Protein AF-A0A4Y2RNV2-F1 (afdb_monomer)

Solvent-accessible surface area (backbone atoms only — not comparable to full-atom values): 12155 Å² total; per-residue (Å²): 112,70,67,61,54,53,53,53,47,49,54,54,49,58,69,51,42,58,61,53,52,52,34,35,73,77,37,49,73,60,26,53,51,54,49,50,52,50,33,53,50,19,52,50,51,49,51,50,50,39,65,75,65,70,41,82,89,62,64,83,83,54,51,79,82,46,73,90,45,61,66,67,48,50,54,46,48,51,52,39,39,63,73,48,65,71,38,60,66,58,49,47,37,64,55,46,51,51,52,54,50,53,54,72,48,60,93,56,58,68,69,59,55,50,52,52,55,54,45,54,69,67,66,60,74,80,88,69,88,70,88,71,55,75,71,64,71,52,71,84,70,72,82,75,85,66,61,62,56,55,50,50,50,54,54,50,48,53,55,49,50,55,51,50,54,52,51,50,52,53,50,56,51,53,52,50,52,51,51,53,52,52,55,49,52,55,48,53,51,52,53,50,54,50,52,49,55,50,49,52,52,54,51,58,50,50,62,61,72,78,106

Foldseek 3Di:
DVVVLVVVLVVVLVVCVVVLVVCCVVPVVRSVVVLVVLLVVLVVVLVVQCVVVVAPPDDPVCVVVVVVCVPVNVVSVVVCCVRAVSDSSNVVNVVSVVVVVVVVCVPDDPVVVVVVVVVVVVVPPPDDPPVPPPVNVCLVPDDDDDVVVVVCVVVVVVVVVVVVVVVVVVVVVVVVVVVVVVVVVVVVVVVVVVVVVVVVVVVVVVVVVVD

Structure (mmCIF, N/CA/C/O backbone):
data_AF-A0A4Y2RNV2-F1
#
_entry.id   AF-A0A4Y2RNV2-F1
#
loop_
_atom_site.group_PDB
_atom_site.id
_a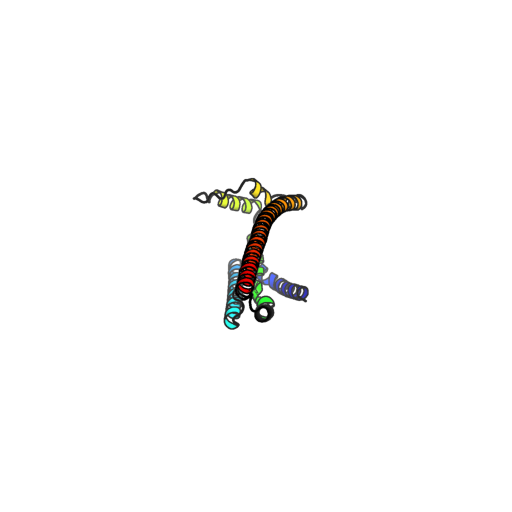tom_site.type_symbol
_atom_site.label_atom_id
_atom_site.label_alt_id
_atom_site.label_comp_id
_atom_site.label_asym_id
_atom_site.label_entity_id
_atom_site.label_seq_id
_atom_site.pdbx_PDB_ins_code
_atom_site.Cartn_x
_atom_site.Cartn_y
_atom_site.Cartn_z
_atom_site.occupancy
_atom_site.B_iso_or_equiv
_atom_site.auth_seq_id
_atom_site.auth_comp_id
_atom_site.auth_asym_id
_atom_site.auth_atom_id
_atom_site.pdbx_PDB_model_num
ATOM 1 N N . MET A 1 1 ? -15.403 -12.948 -6.607 1.00 61.94 1 MET A N 1
ATOM 2 C CA . MET A 1 1 ? -14.630 -13.458 -5.450 1.00 61.94 1 MET A CA 1
ATOM 3 C C . MET A 1 1 ? -14.108 -12.324 -4.560 1.00 61.94 1 MET A C 1
ATOM 5 O O . MET A 1 1 ? -14.526 -12.263 -3.413 1.00 61.94 1 MET A O 1
ATOM 9 N N . ALA A 1 2 ? -13.287 -11.386 -5.062 1.00 71.12 2 ALA A N 1
ATOM 10 C CA . ALA A 1 2 ? -12.694 -10.308 -4.245 1.00 71.12 2 ALA A CA 1
ATOM 11 C C . ALA A 1 2 ? -13.711 -9.392 -3.526 1.00 71.12 2 ALA A C 1
ATOM 13 O O . ALA A 1 2 ? -13.518 -9.064 -2.358 1.00 71.12 2 ALA A O 1
ATOM 14 N N . LEU A 1 3 ? -14.822 -9.035 -4.186 1.00 75.00 3 LEU A N 1
ATOM 15 C CA . LEU A 1 3 ? -15.882 -8.208 -3.591 1.00 75.00 3 LEU A CA 1
ATOM 16 C C . LEU A 1 3 ? -16.515 -8.872 -2.356 1.00 75.00 3 LEU A C 1
ATOM 18 O O . LEU A 1 3 ? -16.704 -8.226 -1.331 1.00 75.00 3 LEU A O 1
ATOM 22 N N . CYS A 1 4 ? -16.797 -10.176 -2.434 1.00 84.31 4 CYS A N 1
ATOM 23 C CA . CYS A 1 4 ? -17.396 -10.931 -1.332 1.00 84.31 4 CYS A CA 1
ATOM 24 C C . CYS A 1 4 ? -16.459 -11.011 -0.124 1.00 84.31 4 CYS A C 1
ATOM 26 O O . CYS A 1 4 ? -16.913 -10.916 1.012 1.00 84.31 4 CYS A O 1
ATOM 28 N N . TRP A 1 5 ? -15.155 -11.163 -0.365 1.00 81.31 5 TRP A N 1
ATOM 29 C CA . TRP A 1 5 ? -14.164 -11.185 0.706 1.00 81.31 5 TRP A CA 1
ATOM 30 C C . TRP A 1 5 ? -14.023 -9.817 1.392 1.00 81.31 5 TRP A C 1
ATOM 32 O O . TRP A 1 5 ? -13.999 -9.757 2.622 1.00 81.31 5 TRP A O 1
ATOM 42 N N . HIS A 1 6 ? -14.013 -8.723 0.623 1.00 80.94 6 HIS A N 1
ATOM 43 C CA . HIS A 1 6 ? -14.030 -7.370 1.185 1.00 80.94 6 HIS A CA 1
ATOM 44 C C . HIS A 1 6 ? -15.275 -7.130 2.043 1.00 80.94 6 HIS A C 1
ATOM 46 O O . HIS A 1 6 ? -15.154 -6.712 3.192 1.00 80.94 6 HIS A O 1
ATOM 52 N N . LEU A 1 7 ? -16.453 -7.481 1.521 1.00 86.81 7 LEU A N 1
ATOM 53 C CA . LEU A 1 7 ? -17.715 -7.338 2.241 1.00 86.81 7 LEU A CA 1
ATOM 54 C C . LEU A 1 7 ? -17.720 -8.154 3.544 1.00 86.81 7 LEU A C 1
ATOM 56 O O . LEU A 1 7 ? -18.135 -7.658 4.586 1.00 86.81 7 LEU A O 1
ATOM 60 N N . ALA A 1 8 ? -17.209 -9.388 3.517 1.00 86.81 8 ALA A N 1
ATOM 61 C CA . ALA A 1 8 ? -17.110 -10.22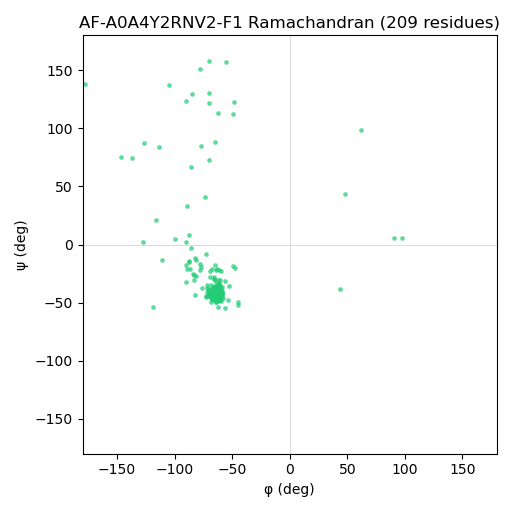8 4.709 1.00 86.81 8 ALA A CA 1
ATOM 62 C C . ALA A 1 8 ? -16.189 -9.622 5.784 1.00 86.81 8 ALA A C 1
ATOM 64 O O . ALA A 1 8 ? -16.527 -9.658 6.969 1.00 86.81 8 ALA A O 1
ATOM 65 N N . ALA A 1 9 ? -15.052 -9.041 5.389 1.00 84.44 9 ALA A N 1
ATOM 66 C CA . ALA A 1 9 ? -14.152 -8.358 6.317 1.00 84.44 9 ALA A CA 1
ATOM 67 C C . ALA A 1 9 ? -14.811 -7.115 6.945 1.00 84.44 9 ALA A C 1
ATOM 69 O O . ALA A 1 9 ? -14.692 -6.891 8.149 1.00 84.44 9 ALA A O 1
ATOM 70 N N . GLU A 1 10 ? -15.559 -6.338 6.161 1.00 85.12 10 GLU A N 1
ATOM 71 C CA . GLU A 1 10 ? -16.271 -5.154 6.655 1.00 85.12 10 GLU A CA 1
ATOM 72 C C . GLU A 1 10 ? -17.368 -5.500 7.665 1.00 85.12 10 GLU A C 1
ATOM 74 O O . GLU A 1 10 ? -17.486 -4.820 8.685 1.00 85.12 10 GLU A O 1
ATOM 79 N N . MET A 1 11 ? -18.113 -6.591 7.456 1.00 90.88 11 MET A N 1
ATOM 80 C CA . MET A 1 11 ? -19.123 -7.048 8.421 1.00 90.88 11 MET A CA 1
ATOM 81 C C . MET A 1 11 ? -18.498 -7.399 9.775 1.00 90.88 11 MET A C 1
ATOM 83 O O . MET A 1 11 ? -19.054 -7.067 10.821 1.00 90.88 11 MET A O 1
ATOM 87 N N . GLN A 1 12 ? -17.309 -8.012 9.775 1.00 88.94 12 GLN A N 1
ATOM 88 C CA . GLN A 1 12 ? -16.573 -8.292 11.010 1.00 88.94 12 GLN A CA 1
ATOM 89 C C . GLN A 1 12 ? -16.167 -6.997 11.722 1.00 88.94 12 GLN A C 1
ATOM 91 O O . GLN A 1 12 ? -16.354 -6.875 12.932 1.00 88.94 12 GLN A O 1
ATOM 96 N N . PHE A 1 13 ? -15.659 -6.004 10.987 1.00 88.38 13 PHE A N 1
ATOM 97 C CA . PHE A 1 13 ? -15.297 -4.712 11.575 1.00 88.38 13 PHE A CA 1
ATOM 98 C C . PHE A 1 13 ? -16.510 -3.945 12.095 1.00 88.38 13 PHE A C 1
ATOM 100 O O . PHE A 1 13 ? -16.418 -3.332 13.156 1.00 88.38 13 PHE A O 1
ATOM 107 N N . TYR A 1 14 ? -17.651 -4.028 11.412 1.00 88.00 14 TYR A N 1
ATOM 108 C CA . TYR A 1 14 ? -18.901 -3.426 11.868 1.00 88.00 14 TYR A CA 1
ATOM 109 C C . TYR A 1 14 ? -19.357 -4.004 13.213 1.00 88.00 14 TYR A C 1
ATOM 111 O O . TYR A 1 14 ? -19.695 -3.249 14.121 1.00 88.00 14 TYR A O 1
ATOM 119 N N . VAL A 1 15 ? -19.281 -5.328 13.382 1.00 90.06 15 VAL A N 1
ATOM 120 C CA . VAL A 1 15 ? -19.624 -6.006 14.646 1.00 90.06 15 VAL A CA 1
ATOM 121 C C . VAL A 1 15 ? -18.674 -5.618 15.783 1.00 90.06 15 VAL A C 1
ATOM 123 O O . VAL A 1 15 ? -19.101 -5.474 16.927 1.00 90.06 15 VAL A O 1
ATOM 126 N N . VAL A 1 16 ? -17.388 -5.418 15.486 1.00 88.00 16 VAL A N 1
ATOM 127 C CA . VAL A 1 16 ? -16.379 -5.051 16.493 1.00 88.00 16 VAL A CA 1
ATOM 128 C C . VAL A 1 16 ? -16.401 -3.543 16.814 1.00 88.00 16 VAL A C 1
ATOM 130 O O . VAL A 1 16 ? -16.076 -3.134 17.930 1.00 88.00 16 VAL A O 1
ATOM 133 N N . SER A 1 17 ? -16.840 -2.707 15.873 1.00 88.44 17 SER A N 1
ATOM 134 C CA . SER A 1 17 ? -16.953 -1.248 15.996 1.00 88.44 17 SER A CA 1
ATOM 135 C C . SER A 1 17 ? -17.581 -0.734 17.300 1.00 88.44 17 SER A C 1
ATOM 137 O O . SER A 1 17 ? -16.946 0.094 17.966 1.00 88.44 17 SER A O 1
ATOM 139 N N . PRO A 1 18 ? -18.775 -1.202 17.731 1.00 86.94 18 PRO A N 1
ATOM 140 C CA . PRO A 1 18 ? -19.422 -0.691 18.936 1.00 86.94 18 PRO A CA 1
ATOM 141 C C . PRO A 1 18 ? -18.575 -0.896 20.190 1.00 86.94 18 PRO A C 1
ATOM 143 O O . PRO A 1 18 ? -18.608 -0.052 21.078 1.00 86.94 18 PRO A O 1
ATOM 146 N N . ILE A 1 19 ? -17.761 -1.954 20.257 1.00 87.50 19 ILE A N 1
ATOM 147 C CA . ILE A 1 19 ? -16.869 -2.197 21.398 1.00 87.50 19 ILE A CA 1
ATOM 148 C C . ILE A 1 19 ? -15.827 -1.079 21.488 1.00 87.50 19 ILE A C 1
ATOM 150 O O . ILE A 1 19 ? -15.598 -0.531 22.569 1.00 87.50 19 ILE A O 1
ATOM 154 N N . PHE A 1 20 ? -15.235 -0.685 20.358 1.00 85.25 20 PHE A N 1
ATOM 155 C CA . PHE A 1 20 ? -14.251 0.396 20.323 1.00 85.25 20 PHE A CA 1
ATOM 156 C C . PHE A 1 20 ? -14.883 1.762 20.570 1.00 85.25 20 PHE A C 1
ATOM 158 O O . PHE A 1 20 ? -14.362 2.533 21.374 1.00 85.25 20 PHE A O 1
ATOM 165 N N . LEU A 1 21 ? -16.026 2.042 19.943 1.00 85.94 21 LEU A N 1
ATOM 166 C CA . LEU A 1 21 ? -16.755 3.299 20.118 1.00 85.94 21 LEU A CA 1
ATOM 167 C C . LEU A 1 21 ? -17.215 3.494 21.565 1.00 85.94 21 LEU A C 1
ATOM 169 O O . LEU A 1 21 ? -16.958 4.544 22.148 1.00 85.94 21 LEU A O 1
ATOM 173 N N . LEU A 1 22 ? -17.828 2.477 22.178 1.00 87.12 22 LEU A N 1
ATOM 174 C CA . LEU A 1 22 ? -18.250 2.531 23.581 1.00 87.12 22 LEU A CA 1
ATOM 175 C C . LEU A 1 22 ? -17.053 2.667 24.528 1.00 87.12 22 LEU A C 1
ATOM 177 O O . LEU A 1 22 ? -17.123 3.438 25.487 1.00 87.12 22 LEU A O 1
ATOM 181 N N . SER A 1 23 ? -15.945 1.971 24.246 1.00 86.81 23 SER A N 1
ATOM 182 C CA . SER A 1 23 ? -14.716 2.104 25.040 1.00 86.81 23 SER A CA 1
ATOM 183 C C . SER A 1 23 ? -14.146 3.520 24.964 1.00 86.81 23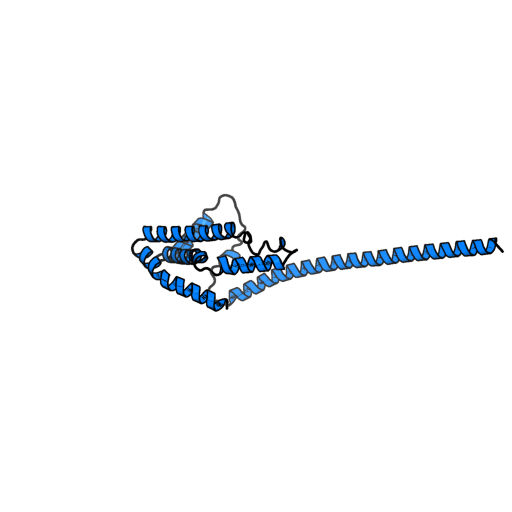 SER A C 1
ATOM 185 O O . SER A 1 23 ? -13.757 4.070 25.993 1.00 86.81 23 SER A O 1
ATOM 187 N N . LEU A 1 24 ? -14.141 4.139 23.778 1.00 86.06 24 LEU A N 1
ATOM 188 C CA . LEU A 1 24 ? -13.694 5.522 23.607 1.00 86.06 24 LEU A CA 1
ATOM 189 C C . LEU A 1 24 ? -14.632 6.525 24.290 1.00 86.06 24 LEU A C 1
ATOM 191 O O . LEU A 1 24 ? -14.151 7.475 24.904 1.00 86.06 24 LEU A O 1
ATOM 195 N N . LEU A 1 25 ? -15.947 6.307 24.213 1.00 83.62 25 LEU A N 1
ATOM 196 C CA . LEU A 1 25 ? -16.942 7.235 24.749 1.00 83.62 25 LEU A CA 1
ATOM 197 C C . LEU A 1 25 ? -16.975 7.222 26.285 1.00 83.62 25 LEU A C 1
ATOM 199 O O . LEU A 1 25 ? -17.075 8.276 26.910 1.00 83.62 25 LEU A O 1
ATOM 203 N N . ARG A 1 26 ? -16.870 6.036 26.903 1.00 86.69 26 ARG A N 1
ATOM 204 C CA . ARG A 1 26 ? -16.895 5.873 28.368 1.00 86.69 26 ARG A CA 1
ATOM 205 C C . ARG A 1 26 ? -15.531 6.147 29.007 1.00 86.69 26 ARG A C 1
ATOM 207 O O . ARG A 1 26 ? -15.464 6.799 30.045 1.00 86.69 26 ARG A O 1
ATOM 214 N N . TRP A 1 27 ? -14.451 5.644 28.406 1.00 85.69 27 TRP A N 1
ATOM 215 C CA . TRP A 1 27 ? -13.101 5.683 28.973 1.00 85.69 27 TRP A CA 1
ATOM 216 C C . TRP A 1 27 ? -12.067 6.062 27.913 1.00 85.69 27 TRP A C 1
ATOM 218 O O . TRP A 1 27 ? -11.266 5.238 27.477 1.00 85.69 27 TRP A O 1
ATOM 228 N N . GLN A 1 28 ? -12.035 7.343 27.546 1.00 82.12 28 GLN A N 1
ATOM 229 C CA . GLN A 1 28 ? -11.178 7.887 26.483 1.00 82.12 28 GLN A CA 1
ATOM 230 C C . GLN A 1 28 ? -9.726 7.383 26.535 1.00 82.12 28 GLN A C 1
ATOM 232 O O . GLN A 1 28 ? -9.205 6.885 25.541 1.00 82.12 28 GLN A O 1
ATOM 237 N N . ARG A 1 29 ? -9.073 7.448 27.706 1.00 83.75 29 ARG A N 1
ATOM 238 C CA . ARG A 1 29 ? -7.674 7.005 27.879 1.00 83.75 29 ARG A CA 1
ATOM 239 C C . ARG A 1 29 ? -7.492 5.511 27.604 1.00 83.75 29 ARG A C 1
ATOM 241 O O . ARG A 1 29 ? -6.518 5.118 26.967 1.00 83.75 29 ARG A O 1
ATOM 248 N N . PHE A 1 30 ? -8.440 4.695 28.057 1.00 87.75 30 PHE A N 1
ATOM 249 C CA . PHE A 1 30 ? -8.425 3.255 27.829 1.00 87.75 30 PHE A CA 1
ATOM 250 C C . PHE A 1 30 ? -8.697 2.927 26.357 1.00 87.75 30 PHE A C 1
ATOM 252 O O . PHE A 1 30 ? -7.978 2.121 25.773 1.00 87.75 30 PHE A O 1
ATOM 259 N N . GLY A 1 31 ? -9.658 3.612 25.730 1.00 86.00 31 GLY A N 1
ATOM 260 C CA . GLY A 1 31 ? -9.970 3.463 24.308 1.00 86.00 31 GLY A CA 1
ATOM 261 C C . GLY A 1 31 ? -8.773 3.757 23.399 1.00 86.00 31 GLY A C 1
ATOM 262 O O . GLY A 1 31 ? -8.462 2.952 22.522 1.00 86.00 31 GLY A O 1
ATOM 263 N N . TYR A 1 32 ? -8.049 4.855 23.646 1.00 87.19 32 TYR A N 1
ATOM 264 C CA . TYR A 1 32 ? -6.831 5.179 22.892 1.00 87.19 32 TYR A CA 1
ATOM 265 C C . TYR A 1 32 ? -5.719 4.147 23.100 1.00 87.19 32 TYR A C 1
ATOM 267 O O . TYR A 1 32 ? -5.078 3.742 22.131 1.00 87.19 32 TYR A O 1
ATOM 275 N N . SER A 1 33 ? -5.505 3.694 24.341 1.00 90.44 33 SER A N 1
ATOM 276 C CA . SER A 1 33 ? -4.506 2.662 24.632 1.00 90.44 33 SER A CA 1
ATOM 277 C C . SER A 1 33 ? -4.833 1.354 23.914 1.00 90.44 33 SER A C 1
ATOM 279 O O . SER A 1 33 ? -3.969 0.792 23.250 1.00 90.44 33 SER A O 1
ATOM 281 N N . LEU A 1 34 ? -6.084 0.896 23.998 1.00 89.56 34 LEU A N 1
ATOM 282 C CA . LEU A 1 34 ? -6.542 -0.343 23.374 1.00 89.56 34 LEU A CA 1
ATOM 283 C C . LEU A 1 34 ? -6.409 -0.289 21.846 1.00 89.56 34 LEU A C 1
ATOM 285 O O . LEU A 1 34 ? -5.863 -1.210 21.239 1.00 89.56 34 LEU A O 1
ATOM 289 N N . ALA A 1 35 ? -6.865 0.801 21.223 1.00 88.38 35 ALA A N 1
ATOM 290 C CA . ALA A 1 35 ? -6.763 0.980 19.779 1.00 88.38 35 ALA A CA 1
ATOM 291 C C . ALA A 1 35 ? -5.298 1.025 19.315 1.00 88.38 35 ALA A C 1
ATOM 293 O O . ALA A 1 35 ? -4.937 0.344 18.356 1.00 88.38 35 ALA A O 1
ATOM 294 N N . SER A 1 36 ? -4.440 1.763 20.028 1.00 88.81 36 SER A N 1
ATOM 295 C CA . SER A 1 36 ? -3.007 1.854 19.724 1.00 88.81 36 SER A CA 1
ATOM 296 C C . SER A 1 36 ? -2.308 0.496 19.841 1.00 88.81 36 SER A C 1
ATOM 298 O O . SER A 1 36 ? -1.601 0.082 18.921 1.00 88.81 36 SER A O 1
ATOM 300 N N . SER A 1 37 ? -2.570 -0.258 20.913 1.00 90.94 37 SER A N 1
ATOM 301 C CA . SER A 1 37 ? -2.015 -1.604 21.093 1.00 90.94 37 SER A CA 1
ATOM 302 C C . SER A 1 37 ? -2.403 -2.548 19.956 1.00 90.94 37 SER A C 1
ATOM 304 O O . SER A 1 37 ? -1.557 -3.300 19.481 1.00 90.94 37 SER A O 1
ATOM 306 N N . ILE A 1 38 ? -3.649 -2.494 19.476 1.00 89.94 38 ILE A N 1
ATOM 307 C CA . ILE A 1 38 ? -4.108 -3.348 18.371 1.00 89.94 38 ILE A CA 1
ATOM 308 C C . ILE A 1 38 ? -3.493 -2.922 17.037 1.00 89.94 38 ILE A C 1
ATOM 310 O O . ILE A 1 38 ? -3.124 -3.783 16.240 1.00 89.94 38 ILE A O 1
ATOM 314 N N . ILE A 1 39 ? -3.323 -1.619 16.797 1.00 89.56 39 ILE A N 1
ATOM 315 C CA . ILE A 1 39 ? -2.617 -1.114 15.610 1.00 89.56 39 ILE A CA 1
ATOM 316 C C . ILE A 1 39 ? -1.172 -1.627 15.598 1.00 89.56 39 ILE A C 1
ATOM 318 O O . ILE A 1 39 ? -0.723 -2.177 14.591 1.00 89.56 39 ILE A O 1
ATOM 322 N N . ILE A 1 40 ? -0.468 -1.507 16.726 1.00 90.19 40 ILE A N 1
ATOM 323 C CA . ILE A 1 40 ? 0.914 -1.977 16.872 1.00 90.19 40 ILE A CA 1
ATOM 324 C C . ILE A 1 40 ? 0.986 -3.498 16.704 1.00 90.19 40 ILE A C 1
ATOM 326 O O . ILE A 1 40 ? 1.833 -3.993 15.963 1.00 90.19 40 ILE A O 1
ATOM 330 N N . LEU A 1 41 ? 0.075 -4.248 17.332 1.00 90.38 41 LEU A N 1
ATOM 331 C CA . LEU A 1 41 ? 0.027 -5.706 17.235 1.00 90.38 41 LEU A CA 1
ATOM 332 C C . LEU A 1 41 ? -0.271 -6.182 15.806 1.00 90.38 41 LEU A C 1
ATOM 334 O O . LEU A 1 41 ? 0.349 -7.136 15.337 1.00 90.38 41 LEU A O 1
ATOM 338 N N . SER A 1 42 ? -1.176 -5.507 15.096 1.00 87.94 42 SER A N 1
ATOM 339 C CA . SER A 1 42 ? -1.478 -5.776 13.688 1.00 87.94 42 SER A CA 1
ATOM 340 C C . SER A 1 42 ? -0.252 -5.514 12.806 1.00 87.94 42 SER A C 1
ATOM 342 O O . SER A 1 42 ? 0.131 -6.380 12.018 1.00 87.94 42 SER A O 1
ATOM 344 N N . GLY A 1 43 ? 0.443 -4.387 13.008 1.00 85.50 43 GLY A N 1
ATOM 345 C CA . GLY A 1 43 ? 1.692 -4.072 12.307 1.00 85.50 43 GLY A CA 1
ATOM 346 C C . GLY A 1 43 ? 2.812 -5.083 12.577 1.00 85.50 43 GLY A C 1
ATOM 347 O O . GLY A 1 43 ? 3.437 -5.577 11.638 1.00 85.50 43 GLY A O 1
ATOM 348 N N . LEU A 1 44 ? 3.022 -5.455 13.843 1.00 87.12 44 LEU A N 1
ATOM 349 C CA . LEU A 1 44 ? 3.985 -6.485 14.252 1.00 87.12 44 LEU A CA 1
ATOM 350 C C . LEU A 1 44 ? 3.657 -7.841 13.634 1.00 87.12 44 LEU A C 1
ATOM 352 O O . LEU A 1 44 ? 4.550 -8.515 13.131 1.00 87.12 44 LEU A O 1
ATOM 356 N N . THR A 1 45 ? 2.385 -8.235 13.634 1.00 85.00 45 THR A N 1
ATOM 357 C CA . THR A 1 45 ? 1.943 -9.502 13.040 1.00 85.00 45 THR A CA 1
ATOM 358 C C . THR A 1 45 ? 2.234 -9.519 11.543 1.00 85.00 45 THR A C 1
ATOM 360 O O . THR A 1 45 ? 2.823 -10.479 11.048 1.00 85.00 45 THR A O 1
ATOM 363 N N . SER A 1 46 ? 1.906 -8.438 10.831 1.00 82.75 46 SER A N 1
ATOM 364 C CA . SER A 1 46 ? 2.228 -8.303 9.409 1.00 82.75 46 SER A CA 1
ATOM 365 C C . SER A 1 46 ? 3.737 -8.389 9.168 1.00 82.75 46 SER A C 1
ATOM 367 O O . SER A 1 46 ? 4.182 -9.153 8.317 1.00 82.75 46 SER A O 1
ATOM 369 N N . PHE A 1 47 ? 4.541 -7.686 9.970 1.00 82.19 47 PHE A N 1
ATOM 370 C CA . PHE A 1 47 ? 6.000 -7.716 9.869 1.00 82.19 47 PHE A CA 1
ATOM 371 C C . PHE A 1 47 ? 6.586 -9.116 10.121 1.00 82.19 47 PHE A C 1
ATOM 373 O O . PHE A 1 47 ? 7.448 -9.581 9.371 1.00 82.19 47 PHE A O 1
ATOM 380 N N . LEU A 1 48 ? 6.102 -9.816 11.151 1.00 84.56 48 LEU A N 1
ATOM 381 C CA . LEU A 1 48 ? 6.546 -11.165 11.498 1.00 84.56 48 LEU A CA 1
ATOM 382 C C . LEU A 1 48 ? 6.200 -12.180 10.406 1.00 84.56 48 LEU A C 1
ATOM 384 O O . LEU A 1 48 ? 7.035 -13.028 10.092 1.00 84.56 48 LEU A O 1
ATOM 388 N N . ILE A 1 49 ? 5.008 -12.091 9.810 1.00 81.31 49 ILE A N 1
ATOM 389 C CA . ILE A 1 49 ? 4.598 -12.978 8.712 1.00 81.31 49 ILE A CA 1
ATOM 390 C C . ILE A 1 49 ? 5.479 -12.740 7.485 1.00 81.31 49 ILE A C 1
ATOM 392 O O . ILE A 1 49 ? 5.997 -13.709 6.925 1.00 81.31 49 ILE A O 1
ATOM 396 N N . THR A 1 50 ? 5.720 -11.479 7.114 1.00 79.00 50 THR A N 1
ATOM 397 C CA . THR A 1 50 ? 6.607 -11.141 5.992 1.00 79.00 50 THR A CA 1
ATOM 398 C C . THR A 1 50 ? 8.015 -11.696 6.216 1.00 79.00 50 THR A C 1
ATOM 400 O O . THR A 1 50 ? 8.572 -12.323 5.316 1.00 79.00 50 THR A O 1
ATOM 403 N N . LYS A 1 51 ? 8.548 -11.584 7.443 1.00 79.19 51 LYS A N 1
ATOM 404 C CA . LYS A 1 51 ? 9.872 -12.118 7.807 1.00 79.19 51 LYS A CA 1
ATOM 405 C C . LYS A 1 51 ? 9.945 -13.634 7.814 1.00 79.19 51 LYS A C 1
ATOM 407 O O . LYS A 1 51 ? 10.926 -14.201 7.346 1.00 79.19 51 LYS A O 1
ATOM 412 N N . ARG A 1 52 ? 8.929 -14.306 8.352 1.00 77.00 52 ARG A N 1
ATOM 413 C CA . ARG A 1 52 ? 8.899 -15.772 8.436 1.00 77.00 52 ARG A CA 1
ATOM 414 C C . ARG A 1 52 ? 8.720 -16.431 7.078 1.00 77.00 52 ARG A C 1
ATOM 416 O O . ARG A 1 52 ? 9.304 -17.481 6.848 1.00 77.00 52 ARG A O 1
ATOM 423 N N . CYS A 1 53 ? 7.902 -15.841 6.216 1.00 66.62 53 CYS A N 1
ATOM 424 C CA . CYS A 1 53 ? 7.545 -16.441 4.938 1.00 66.62 53 CYS A CA 1
ATOM 425 C C . CYS A 1 53 ? 8.351 -15.867 3.754 1.00 66.62 53 CYS A C 1
ATOM 427 O O . CYS A 1 53 ? 8.088 -16.263 2.625 1.00 66.62 53 CYS A O 1
ATOM 429 N N . ASN A 1 54 ? 9.327 -14.977 4.004 1.00 66.12 54 ASN A N 1
ATOM 430 C CA . ASN A 1 54 ? 10.172 -14.331 2.986 1.00 66.12 54 ASN A CA 1
ATOM 431 C C . ASN A 1 54 ? 9.343 -13.761 1.814 1.00 66.12 54 ASN A C 1
ATOM 433 O O . ASN A 1 54 ? 9.643 -13.974 0.638 1.00 66.12 54 ASN A O 1
ATOM 437 N N . LEU A 1 55 ? 8.228 -13.105 2.160 1.00 64.75 55 LEU A N 1
ATOM 438 C CA . LEU A 1 55 ? 7.322 -12.485 1.186 1.00 64.75 55 LEU A CA 1
ATOM 439 C C . LEU A 1 55 ? 8.004 -11.267 0.568 1.00 64.75 55 LEU A C 1
ATOM 441 O O . LEU A 1 55 ? 8.912 -10.691 1.162 1.00 64.75 55 LEU A O 1
ATOM 445 N N . ILE A 1 56 ? 7.534 -10.868 -0.616 1.00 62.41 56 ILE A N 1
ATOM 446 C CA . ILE A 1 56 ? 8.026 -9.694 -1.341 1.00 62.41 56 ILE A CA 1
ATOM 447 C C . ILE A 1 56 ? 8.063 -8.486 -0.390 1.00 62.41 56 ILE A C 1
ATOM 449 O O . ILE A 1 56 ? 7.035 -7.998 0.083 1.00 62.41 56 ILE A O 1
ATOM 453 N N . TYR A 1 57 ? 9.279 -8.032 -0.092 1.00 55.81 57 TYR A N 1
ATOM 454 C CA . TYR A 1 57 ? 9.567 -6.858 0.723 1.00 55.81 57 TYR A CA 1
ATOM 455 C C . TYR A 1 57 ? 9.551 -5.615 -0.167 1.00 55.81 57 TYR A C 1
ATOM 457 O O . TYR A 1 57 ? 10.581 -5.001 -0.411 1.00 55.81 57 TYR A O 1
ATOM 465 N N . GLY A 1 58 ? 8.390 -5.253 -0.702 1.00 50.50 58 GLY A N 1
ATOM 466 C CA . GLY A 1 58 ? 8.321 -4.126 -1.624 1.00 50.50 58 GLY A CA 1
ATOM 467 C C . GLY A 1 58 ? 6.909 -3.826 -2.084 1.00 50.50 58 GLY A C 1
ATOM 468 O O . GLY A 1 58 ? 6.133 -4.730 -2.375 1.00 50.50 58 GLY A O 1
ATOM 469 N N . SER A 1 59 ? 6.582 -2.534 -2.140 1.00 53.56 59 SER A N 1
ATOM 470 C CA . SER A 1 59 ? 5.414 -2.032 -2.868 1.00 53.56 59 SER A CA 1
ATOM 471 C C . SER A 1 59 ? 5.469 -2.500 -4.329 1.00 53.56 59 SER A C 1
ATOM 473 O O . SER A 1 59 ? 6.560 -2.737 -4.848 1.00 53.56 59 SER A O 1
ATOM 475 N N . PHE A 1 60 ? 4.321 -2.548 -5.015 1.00 53.84 60 PHE A N 1
ATOM 476 C CA . PHE A 1 60 ? 4.210 -2.855 -6.453 1.00 53.84 60 PHE A CA 1
ATOM 477 C C . PHE A 1 60 ? 5.192 -2.063 -7.339 1.00 53.84 60 PHE A C 1
ATOM 479 O O . PHE A 1 60 ? 5.494 -2.487 -8.440 1.00 53.84 60 PHE A O 1
ATOM 486 N N . VAL A 1 61 ? 5.724 -0.939 -6.851 1.00 51.41 61 VAL A N 1
ATOM 487 C CA . VAL A 1 61 ? 6.744 -0.107 -7.515 1.00 51.41 61 VAL A CA 1
ATOM 488 C C . VAL A 1 61 ? 8.089 -0.828 -7.715 1.00 51.41 61 VAL A C 1
ATOM 490 O O . VAL A 1 61 ? 8.852 -0.452 -8.592 1.00 51.41 61 VAL A O 1
ATOM 493 N N . GLN A 1 62 ? 8.396 -1.877 -6.948 1.00 54.88 62 GLN A N 1
ATOM 494 C CA . GLN A 1 62 ? 9.615 -2.676 -7.138 1.00 54.88 62 GLN A CA 1
ATOM 495 C C . GLN A 1 62 ? 9.447 -3.818 -8.154 1.00 54.88 62 GLN A C 1
ATOM 497 O O . GLN A 1 62 ? 10.362 -4.629 -8.291 1.00 54.88 62 GLN A O 1
ATOM 502 N N . LEU A 1 63 ? 8.316 -3.885 -8.877 1.00 56.09 63 LEU A N 1
ATOM 503 C CA . LEU A 1 63 ? 8.114 -4.857 -9.964 1.00 56.09 63 LEU A CA 1
ATOM 504 C C . LEU A 1 63 ? 9.251 -4.809 -10.988 1.00 56.09 63 LEU A C 1
ATOM 506 O O . LEU A 1 63 ? 9.664 -5.851 -11.485 1.00 56.09 63 LEU A O 1
ATOM 510 N N . ASP A 1 64 ? 9.790 -3.613 -11.243 1.00 56.47 64 ASP A N 1
ATOM 511 C CA . ASP A 1 64 ? 10.850 -3.402 -12.229 1.00 56.47 64 ASP A CA 1
ATOM 512 C C . ASP A 1 64 ? 12.144 -4.169 -11.901 1.00 56.47 64 ASP A C 1
ATOM 514 O O . ASP A 1 64 ? 12.944 -4.455 -12.792 1.00 56.47 64 ASP A O 1
ATOM 518 N N . LEU A 1 65 ? 12.344 -4.545 -10.632 1.00 57.97 65 LEU A N 1
ATOM 519 C CA . LEU A 1 65 ? 13.486 -5.346 -10.179 1.00 57.97 65 LEU A CA 1
ATOM 520 C C . LEU A 1 65 ? 13.291 -6.857 -10.402 1.00 57.97 65 LEU A C 1
ATOM 522 O O . LEU A 1 65 ? 14.245 -7.612 -10.242 1.00 57.97 65 LEU A O 1
ATOM 526 N N . TYR A 1 66 ? 12.076 -7.303 -10.740 1.00 60.09 66 TYR A N 1
ATOM 527 C CA . TYR A 1 66 ? 11.692 -8.717 -10.877 1.0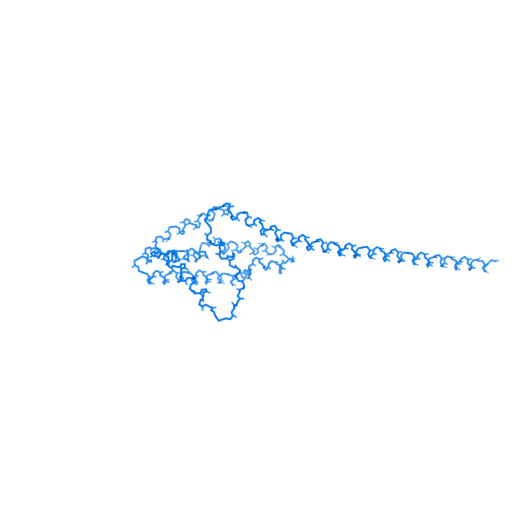0 60.09 66 TYR A CA 1
ATOM 528 C C . TYR A 1 66 ? 11.277 -9.089 -12.313 1.00 60.09 66 TYR A C 1
ATOM 530 O O . TYR A 1 66 ? 10.565 -10.068 -12.526 1.00 60.09 66 TYR A O 1
ATOM 538 N N . ASN A 1 67 ? 11.712 -8.299 -13.300 1.00 57.62 67 ASN A N 1
ATOM 539 C CA . ASN A 1 67 ? 11.321 -8.434 -14.707 1.00 57.62 67 ASN A CA 1
ATOM 540 C C . ASN A 1 67 ? 11.777 -9.745 -15.383 1.00 57.62 67 ASN A C 1
ATOM 542 O O . ASN A 1 67 ? 11.199 -10.114 -16.402 1.00 57.62 67 ASN A O 1
ATOM 546 N N . ASP A 1 68 ? 12.751 -10.466 -14.820 1.00 63.69 68 ASP A N 1
ATOM 547 C CA . ASP A 1 68 ? 13.297 -11.683 -15.442 1.00 63.69 68 ASP A CA 1
ATOM 548 C C . ASP A 1 68 ? 12.534 -12.976 -15.086 1.00 63.69 68 ASP A C 1
ATOM 550 O O . ASP A 1 68 ? 12.710 -13.983 -15.769 1.00 63.69 68 ASP A O 1
ATOM 554 N N . ASP A 1 69 ? 11.668 -12.978 -14.060 1.00 71.19 69 ASP A N 1
ATOM 555 C CA . ASP A 1 69 ? 10.937 -14.185 -13.630 1.00 71.19 69 ASP A CA 1
ATOM 556 C C . ASP A 1 69 ? 9.527 -13.868 -13.094 1.00 71.19 69 ASP A C 1
ATOM 558 O O . ASP A 1 69 ? 9.241 -13.856 -11.888 1.00 71.19 69 ASP A O 1
ATOM 562 N N . LEU A 1 70 ? 8.628 -13.573 -14.037 1.00 71.62 70 LEU A N 1
ATOM 563 C CA . LEU A 1 70 ? 7.229 -13.233 -13.771 1.00 71.62 70 LEU A CA 1
ATOM 564 C C . LEU A 1 70 ? 6.472 -14.375 -13.072 1.00 71.62 70 LEU A C 1
ATOM 566 O O . LEU A 1 70 ? 5.581 -14.114 -12.266 1.00 71.62 70 LEU A O 1
ATOM 570 N N . GLU A 1 71 ? 6.815 -15.632 -13.358 1.00 75.31 71 GLU A N 1
ATOM 571 C CA . GLU A 1 71 ? 6.134 -16.801 -12.796 1.00 75.31 71 GLU A CA 1
ATOM 572 C C . GLU A 1 71 ? 6.411 -16.921 -11.293 1.00 75.31 71 GLU A C 1
ATOM 574 O O . GLU A 1 71 ? 5.478 -16.943 -10.485 1.00 75.31 71 GLU A O 1
ATOM 579 N N . THR A 1 72 ? 7.685 -16.848 -10.896 1.00 73.62 72 THR A N 1
ATOM 580 C CA . THR A 1 72 ? 8.081 -16.851 -9.481 1.00 73.62 72 THR A CA 1
ATOM 581 C C . THR A 1 72 ? 7.528 -15.640 -8.723 1.00 73.62 72 THR A C 1
ATOM 583 O O . THR A 1 72 ? 7.179 -15.747 -7.541 1.00 73.62 72 THR A O 1
ATOM 586 N N . PHE A 1 73 ? 7.412 -14.478 -9.378 1.00 74.25 73 PHE A N 1
ATOM 587 C CA . PHE A 1 73 ? 6.769 -13.304 -8.785 1.00 74.25 73 PHE A CA 1
ATOM 588 C C . PHE A 1 73 ? 5.286 -13.548 -8.497 1.00 74.25 73 PHE A C 1
ATOM 590 O O . PHE A 1 73 ? 4.826 -13.287 -7.381 1.00 74.25 73 PHE A O 1
ATOM 597 N N . MET A 1 74 ? 4.542 -14.055 -9.485 1.00 76.19 74 MET A N 1
ATOM 598 C CA . MET A 1 74 ? 3.106 -14.302 -9.348 1.00 76.19 74 MET A CA 1
ATOM 599 C C . MET A 1 74 ? 2.822 -15.315 -8.241 1.00 76.19 74 MET A C 1
ATOM 601 O O . MET A 1 74 ? 1.906 -15.106 -7.448 1.00 76.19 74 MET A O 1
ATOM 605 N N . ASP A 1 75 ? 3.642 -16.355 -8.111 1.00 79.38 75 ASP A N 1
ATOM 606 C CA . ASP A 1 75 ? 3.462 -17.378 -7.080 1.00 79.38 75 ASP A CA 1
ATOM 607 C C . ASP A 1 75 ? 3.695 -16.816 -5.662 1.00 79.38 75 ASP A C 1
ATOM 609 O O . ASP A 1 75 ? 2.896 -17.007 -4.735 1.00 79.38 75 ASP A O 1
ATOM 613 N N . ARG A 1 76 ? 4.733 -15.984 -5.496 1.00 75.06 76 ARG A N 1
ATOM 614 C CA . ARG A 1 76 ? 4.973 -15.246 -4.241 1.00 75.06 76 ARG A CA 1
ATOM 615 C C . ARG A 1 76 ? 3.875 -14.227 -3.948 1.00 75.06 76 ARG A C 1
ATOM 617 O O . ARG A 1 76 ? 3.529 -14.034 -2.779 1.00 75.06 76 ARG A O 1
ATOM 624 N N . PHE A 1 77 ? 3.328 -13.582 -4.975 1.00 77.06 77 PHE A N 1
ATOM 625 C CA . PHE A 1 77 ? 2.220 -12.642 -4.845 1.00 77.06 77 PHE A CA 1
ATOM 626 C C . PHE A 1 77 ? 0.943 -13.345 -4.381 1.00 77.06 77 PHE A C 1
ATOM 628 O O . PHE A 1 77 ? 0.302 -12.889 -3.434 1.00 77.06 77 PHE A O 1
ATOM 635 N N . TRP A 1 78 ? 0.608 -14.498 -4.959 1.00 79.69 78 TRP A N 1
ATOM 636 C CA . TRP A 1 78 ? -0.524 -15.300 -4.503 1.00 79.69 78 TRP A CA 1
ATOM 637 C C . TRP A 1 78 ? -0.339 -15.777 -3.063 1.00 79.69 78 TRP A C 1
ATOM 639 O O . TRP A 1 78 ? -1.266 -15.663 -2.257 1.00 79.69 78 TRP A O 1
ATOM 649 N N . MET A 1 79 ? 0.874 -16.199 -2.693 1.00 79.56 79 MET A N 1
ATOM 650 C CA . MET A 1 79 ? 1.189 -16.559 -1.309 1.00 79.56 79 MET A CA 1
ATOM 651 C C . MET A 1 79 ? 1.069 -15.360 -0.352 1.00 79.56 79 MET A C 1
ATOM 653 O O . MET A 1 79 ? 0.589 -15.511 0.775 1.00 79.56 79 MET A O 1
ATOM 657 N N . TYR A 1 80 ? 1.453 -14.157 -0.790 1.00 79.31 80 TYR A N 1
ATOM 658 C CA . TYR A 1 80 ? 1.221 -12.914 -0.051 1.00 79.31 80 TYR A CA 1
ATOM 659 C C . TYR A 1 80 ? -0.275 -12.629 0.117 1.00 79.31 80 TYR A C 1
ATOM 661 O O . TYR A 1 80 ? -0.733 -12.316 1.224 1.00 79.31 80 TYR A O 1
ATOM 669 N N . CYS A 1 81 ? -1.048 -12.767 -0.960 1.00 78.50 81 CYS A N 1
ATOM 670 C CA . CYS A 1 81 ? -2.479 -12.526 -0.940 1.00 78.50 81 CYS A CA 1
ATOM 671 C C . CYS A 1 81 ? -3.194 -13.460 0.039 1.00 78.50 81 CYS A C 1
ATOM 673 O O . CYS A 1 81 ? -3.995 -13.006 0.854 1.00 78.50 81 CYS A O 1
ATOM 675 N N . ASP A 1 82 ? -2.855 -14.745 0.024 1.00 81.06 82 ASP A N 1
ATOM 676 C CA . ASP A 1 82 ? -3.493 -15.738 0.880 1.00 81.06 82 ASP A CA 1
ATOM 677 C C . ASP A 1 82 ? -3.079 -15.616 2.359 1.00 81.06 82 ASP A C 1
ATOM 679 O O . ASP A 1 82 ? -3.922 -15.602 3.266 1.00 81.06 82 ASP A O 1
ATOM 683 N N . LYS A 1 83 ? -1.776 -15.455 2.627 1.00 78.94 83 LYS A N 1
ATOM 684 C CA . LYS A 1 83 ? -1.253 -15.457 4.003 1.00 78.94 83 LYS A CA 1
ATOM 685 C C . LYS A 1 83 ? -1.370 -14.120 4.722 1.00 78.94 83 LYS A C 1
ATOM 687 O O . LYS A 1 83 ? -1.488 -14.117 5.948 1.00 78.94 83 LYS A O 1
ATOM 692 N N . LEU A 1 84 ? -1.316 -13.003 3.997 1.00 80.31 84 LEU A N 1
ATOM 693 C CA . LEU A 1 84 ? -1.252 -11.666 4.590 1.00 80.31 84 LEU A CA 1
ATOM 694 C C . LEU A 1 84 ? -2.450 -10.801 4.196 1.00 80.31 84 LEU A C 1
ATOM 696 O O . LEU A 1 84 ? -3.129 -10.262 5.072 1.00 80.31 84 LEU A O 1
ATOM 700 N N . TYR A 1 85 ? -2.715 -10.672 2.892 1.00 79.88 85 TYR A N 1
ATOM 701 C CA . TYR A 1 85 ? -3.7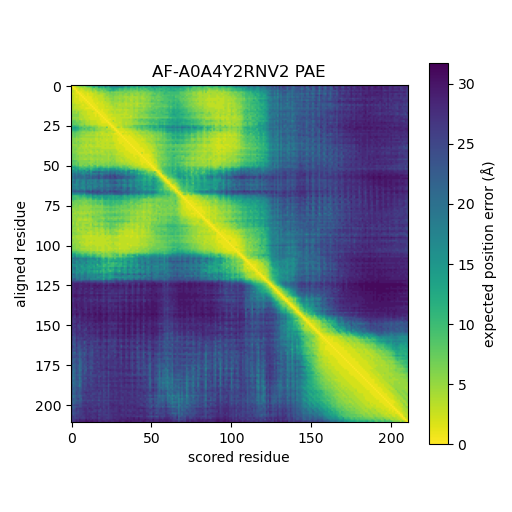12 -9.731 2.372 1.00 79.88 85 TYR A CA 1
ATOM 702 C C . TYR A 1 85 ? -5.130 -10.137 2.784 1.00 79.88 85 TYR A C 1
ATOM 704 O O . TYR A 1 85 ? -5.868 -9.287 3.276 1.00 79.88 85 TYR A O 1
ATOM 712 N N . ASN A 1 86 ? -5.488 -11.417 2.648 1.00 80.31 86 ASN A N 1
ATOM 713 C CA . ASN A 1 86 ? -6.839 -11.930 2.889 1.00 80.31 86 ASN A CA 1
ATOM 714 C C . ASN A 1 86 ? -7.236 -11.994 4.370 1.00 80.31 86 ASN A C 1
ATOM 716 O O . ASN A 1 86 ? -8.390 -12.268 4.708 1.00 80.31 86 ASN A O 1
ATOM 720 N N . LYS A 1 87 ? -6.291 -11.752 5.278 1.00 83.44 87 LYS A N 1
ATOM 721 C CA . LYS A 1 87 ? -6.506 -11.919 6.709 1.00 83.44 87 LYS A CA 1
ATOM 722 C C . LYS A 1 87 ? -7.022 -10.614 7.334 1.00 83.44 87 LYS A C 1
ATOM 724 O O . LYS A 1 87 ? -6.350 -9.593 7.247 1.00 83.44 87 LYS A O 1
ATOM 729 N N . PRO A 1 88 ? -8.183 -10.609 8.011 1.00 80.56 88 PRO A N 1
ATOM 730 C CA . PRO A 1 88 ? -8.789 -9.372 8.517 1.00 80.56 88 PRO A CA 1
ATOM 731 C C . PRO A 1 88 ? -7.947 -8.692 9.613 1.00 80.56 88 PRO A C 1
ATOM 733 O O . PRO A 1 88 ? -7.920 -7.466 9.717 1.00 80.56 88 PRO A O 1
ATOM 736 N N . TYR A 1 89 ? -7.185 -9.465 10.392 1.00 79.50 89 TYR A N 1
ATOM 737 C CA . TYR A 1 89 ? -6.349 -8.951 11.483 1.00 79.50 89 TYR A CA 1
ATOM 738 C C . TYR A 1 89 ? -5.164 -8.088 11.019 1.00 79.50 89 TYR A C 1
ATOM 740 O O . TYR A 1 89 ? -4.670 -7.271 11.794 1.00 79.50 89 TYR A O 1
ATOM 748 N N . THR A 1 90 ? -4.711 -8.204 9.768 1.00 81.31 90 THR A N 1
ATOM 749 C CA . THR A 1 90 ? -3.635 -7.350 9.227 1.00 81.31 90 THR A CA 1
ATOM 750 C C . THR A 1 90 ? -4.155 -5.982 8.771 1.00 81.31 90 THR A C 1
ATOM 752 O O . THR A 1 90 ? -3.367 -5.061 8.570 1.00 81.31 90 THR A O 1
ATOM 755 N N . ARG A 1 91 ? -5.483 -5.826 8.652 1.00 80.44 91 ARG A N 1
ATOM 756 C CA . ARG A 1 91 ? -6.163 -4.623 8.129 1.00 80.44 91 ARG A CA 1
ATOM 757 C C . ARG A 1 91 ? -6.944 -3.829 9.157 1.00 80.44 91 ARG A C 1
ATOM 759 O O . ARG A 1 91 ? -7.352 -2.703 8.890 1.00 80.44 91 ARG A O 1
ATOM 766 N N . ILE A 1 92 ? -7.174 -4.405 10.331 1.00 86.62 92 ILE A N 1
ATOM 767 C CA . ILE A 1 92 ? -7.936 -3.743 11.392 1.00 86.62 92 ILE A CA 1
ATOM 768 C C . ILE A 1 92 ? -7.293 -2.415 11.832 1.00 86.62 92 ILE A C 1
ATOM 770 O O . ILE A 1 92 ? -7.981 -1.526 12.326 1.00 86.62 92 ILE A O 1
ATOM 774 N N . SER A 1 93 ? -5.987 -2.248 11.603 1.00 87.06 93 SER A N 1
ATOM 775 C CA . SER A 1 93 ? -5.228 -1.033 11.904 1.00 87.06 93 SER A CA 1
ATOM 776 C C . SER A 1 93 ? -5.737 0.202 11.151 1.00 87.06 93 SER A C 1
ATOM 778 O O . SER A 1 93 ? -5.957 1.239 11.778 1.00 87.06 93 SER A O 1
ATOM 780 N N . SER A 1 94 ? -5.991 0.106 9.839 1.00 86.12 94 SER A N 1
ATOM 781 C CA . SER A 1 94 ? -6.518 1.230 9.049 1.00 86.12 94 SER A CA 1
ATOM 782 C C . SER A 1 94 ? -7.954 1.577 9.438 1.00 86.12 94 SER A C 1
ATOM 784 O O . SER A 1 94 ? -8.318 2.751 9.474 1.00 86.12 94 SER A O 1
ATOM 786 N N . TYR A 1 95 ? -8.752 0.567 9.794 1.00 87.69 95 TYR A N 1
ATOM 787 C CA . TYR A 1 95 ? -10.104 0.769 10.312 1.00 87.69 95 TYR A CA 1
ATOM 788 C C . TYR A 1 95 ? -10.089 1.519 11.653 1.00 87.69 95 TYR A C 1
ATOM 790 O O . TYR A 1 95 ? -10.762 2.537 11.808 1.00 87.69 95 TYR A O 1
ATOM 798 N N . LEU A 1 96 ? -9.267 1.061 12.603 1.00 88.06 96 LEU A N 1
ATOM 799 C CA . LEU A 1 96 ? -9.120 1.695 13.914 1.00 88.06 96 LEU A CA 1
ATOM 800 C C . LEU A 1 96 ? -8.612 3.130 13.807 1.00 88.06 96 LEU A C 1
ATOM 802 O O . LEU A 1 96 ? -9.122 3.994 14.513 1.00 88.06 96 LEU A O 1
ATOM 806 N N . MET A 1 97 ? -7.675 3.414 12.899 1.00 89.00 97 MET A N 1
ATOM 807 C CA . MET A 1 97 ? -7.247 4.790 12.633 1.00 89.00 97 MET A CA 1
ATOM 808 C C . MET A 1 97 ? -8.405 5.676 12.167 1.00 89.00 97 MET A C 1
ATOM 810 O O . MET A 1 97 ? -8.530 6.804 12.639 1.00 89.00 97 MET A O 1
ATOM 814 N N . GLY A 1 98 ? -9.290 5.163 11.307 1.00 87.94 98 GLY A N 1
ATOM 815 C CA . GLY A 1 98 ? -10.508 5.867 10.902 1.00 87.94 98 GLY A CA 1
ATOM 816 C C . GLY A 1 98 ? -11.449 6.153 12.076 1.00 87.94 98 GLY A C 1
ATOM 817 O O . GLY A 1 98 ? -11.935 7.274 12.212 1.00 87.94 98 GLY A O 1
ATOM 818 N N . VAL A 1 99 ? -11.655 5.178 12.968 1.00 87.44 99 VAL A N 1
ATOM 819 C CA . VAL A 1 99 ? -12.483 5.347 14.178 1.00 87.44 99 VAL A CA 1
ATOM 820 C C . VAL A 1 99 ? -11.870 6.373 15.137 1.00 87.44 99 VAL A C 1
ATOM 822 O O . VAL A 1 99 ? -12.575 7.257 15.622 1.00 87.44 99 VAL A O 1
ATOM 825 N N . LEU A 1 100 ? -10.557 6.298 15.381 1.00 88.19 100 LEU A N 1
ATOM 826 C CA . LEU A 1 100 ? -9.830 7.258 16.217 1.00 88.19 100 LEU A CA 1
ATOM 827 C C . LEU A 1 100 ? -9.918 8.676 15.647 1.00 88.19 100 LEU A C 1
ATOM 829 O O . LEU A 1 100 ? -10.158 9.625 16.392 1.00 88.19 100 LEU A O 1
ATOM 833 N N . LEU A 1 101 ? -9.752 8.820 14.331 1.00 87.31 101 LEU A N 1
ATOM 834 C CA . LEU A 1 101 ? -9.849 10.102 13.640 1.00 87.31 101 LEU A CA 1
ATOM 835 C C . LEU A 1 101 ? -11.275 10.665 13.703 1.00 87.31 101 LEU A C 1
ATOM 837 O O . LEU A 1 101 ? -11.459 11.836 14.029 1.00 87.31 101 LEU A O 1
ATOM 841 N N . GLY A 1 102 ? -12.283 9.825 13.457 1.00 86.31 102 GLY A N 1
ATOM 842 C CA . GLY A 1 102 ? -13.692 10.196 13.578 1.00 86.31 102 GLY A CA 1
ATOM 843 C C . GLY A 1 102 ? -14.036 10.676 14.987 1.00 86.31 102 GLY A C 1
ATOM 844 O O . GLY A 1 102 ? -14.666 11.718 15.150 1.00 86.31 102 GLY A O 1
ATOM 845 N N . TYR A 1 103 ? -13.537 9.984 16.013 1.00 85.12 103 TYR A N 1
ATOM 846 C CA . TYR A 1 103 ? -13.690 10.417 17.398 1.00 85.12 103 TYR A CA 1
ATOM 847 C C . TYR A 1 103 ? -12.923 11.712 17.707 1.00 85.12 103 TYR A C 1
ATOM 849 O O . TYR A 1 103 ? -13.422 12.571 18.425 1.00 85.12 103 TYR A O 1
ATOM 857 N N . HIS A 1 104 ? -11.726 11.905 17.150 1.00 84.00 104 HIS A N 1
ATOM 858 C CA . HIS A 1 104 ? -10.958 13.137 17.352 1.00 84.00 104 HIS A CA 1
ATOM 859 C C . HIS A 1 104 ? -11.676 14.385 16.812 1.00 84.00 104 HIS A C 1
ATOM 861 O O . HIS A 1 104 ? -11.479 15.490 17.339 1.00 84.00 104 HIS A O 1
ATOM 867 N N . PHE A 1 105 ? -12.478 14.208 15.760 1.00 83.62 105 PHE A N 1
ATOM 868 C CA . PHE A 1 105 ? -13.330 15.242 15.180 1.00 83.62 105 PHE A CA 1
ATOM 869 C C . PHE A 1 105 ? -14.711 15.339 15.832 1.00 83.62 105 PHE A C 1
ATOM 871 O O . PHE A 1 105 ? -15.388 16.354 15.666 1.00 83.62 105 PHE A O 1
ATOM 878 N N . TYR A 1 106 ? -15.120 14.334 16.605 1.00 79.56 106 TYR A N 1
ATOM 879 C CA . TYR A 1 106 ? -16.395 14.333 17.306 1.00 79.56 106 TYR A CA 1
ATOM 880 C C . TYR A 1 106 ? -16.451 15.489 18.320 1.00 79.56 106 TYR A C 1
ATOM 882 O O . TYR A 1 106 ? -15.700 15.523 19.294 1.00 79.56 106 TYR A O 1
ATOM 890 N N . GLY A 1 107 ? -17.330 16.464 18.060 1.00 70.44 107 GLY A N 1
ATOM 891 C CA . GLY A 1 107 ? -17.538 17.646 18.906 1.00 70.44 107 GLY A CA 1
ATOM 892 C C . GLY A 1 107 ? -16.672 18.870 18.580 1.00 70.44 107 GLY A C 1
ATOM 893 O O . GLY A 1 107 ? -16.732 19.846 19.322 1.00 70.44 107 GLY A O 1
ATOM 894 N N . LYS A 1 108 ? -15.881 18.852 17.497 1.00 78.50 108 LYS A N 1
ATOM 895 C CA . LYS A 1 108 ? -15.122 20.028 17.033 1.00 78.50 108 LYS A CA 1
ATOM 896 C C . LYS A 1 108 ? -15.764 20.655 15.805 1.00 78.50 108 LYS A C 1
ATOM 898 O O . LYS A 1 108 ? -16.106 19.957 14.852 1.00 78.50 108 LYS A O 1
ATOM 903 N N . ASP A 1 109 ? -15.831 21.982 15.788 1.00 74.00 109 ASP A N 1
ATOM 904 C CA . ASP A 1 109 ? -16.263 22.710 14.603 1.00 74.00 109 ASP A CA 1
ATOM 905 C C . ASP A 1 109 ? -15.216 22.612 13.494 1.00 74.00 109 ASP A C 1
ATOM 907 O O . ASP A 1 109 ? -14.036 22.928 13.671 1.00 74.00 109 ASP A O 1
ATOM 911 N N . PHE A 1 110 ? -15.670 22.252 12.294 1.00 71.50 110 PHE A N 1
ATOM 912 C CA . PHE A 1 110 ? -14.815 22.181 11.108 1.00 71.50 110 PHE A CA 1
ATOM 913 C C . PHE A 1 110 ? -14.105 23.516 10.817 1.00 71.50 110 PHE A C 1
ATOM 915 O O . PHE A 1 110 ? -12.975 23.537 10.329 1.00 71.50 110 PHE A O 1
ATOM 922 N N . LYS A 1 111 ? -14.744 24.645 11.163 1.00 70.31 111 LYS A N 1
ATOM 923 C CA . LYS A 1 111 ? -14.168 25.993 11.036 1.00 70.31 111 LYS A CA 1
ATOM 924 C C . LYS A 1 111 ? -12.946 26.189 11.934 1.00 70.31 111 LYS A C 1
ATOM 926 O O . LYS A 1 111 ? -11.968 26.772 11.477 1.00 70.31 111 LYS A O 1
ATOM 931 N N . ASP A 1 112 ? -12.996 25.693 13.167 1.00 72.75 112 ASP A N 1
ATOM 932 C CA . ASP A 1 112 ? -11.907 25.818 14.139 1.00 72.75 112 ASP A CA 1
ATOM 933 C C . ASP A 1 112 ? -10.703 24.962 13.728 1.00 72.75 112 ASP A C 1
ATOM 935 O O . ASP A 1 112 ? -9.570 25.437 13.660 1.00 72.75 112 ASP A O 1
ATOM 939 N N . ILE A 1 113 ? -10.974 23.726 13.295 1.00 70.31 113 ILE A N 1
ATOM 940 C CA . ILE A 1 113 ? -9.964 22.834 12.717 1.00 70.31 113 ILE A CA 1
ATOM 941 C C . ILE A 1 113 ? -9.283 23.522 11.531 1.00 70.31 113 ILE A C 1
ATOM 943 O O . ILE A 1 113 ? -8.063 23.682 11.534 1.00 70.31 113 ILE A O 1
ATOM 947 N N . ARG A 1 114 ? -10.061 23.991 10.546 1.00 70.25 114 ARG A N 1
ATOM 948 C CA . ARG A 1 114 ? -9.547 24.677 9.352 1.00 70.25 114 ARG A CA 1
ATOM 949 C C . ARG A 1 114 ? -8.646 25.857 9.711 1.00 70.25 114 ARG A C 1
ATOM 951 O O . ARG A 1 114 ? -7.553 25.960 9.163 1.00 70.25 114 ARG A O 1
ATOM 958 N N . ASN A 1 115 ? -9.090 26.714 10.630 1.00 73.38 115 ASN A N 1
ATOM 959 C CA . ASN A 1 115 ? -8.343 27.904 11.031 1.00 73.38 115 ASN A CA 1
ATOM 960 C C . ASN A 1 115 ? -7.000 27.540 11.689 1.00 73.38 115 ASN A C 1
ATOM 962 O O . ASN A 1 115 ? -5.991 28.202 11.444 1.00 73.38 115 ASN A O 1
ATOM 966 N N . ARG A 1 116 ? -6.958 26.444 12.456 1.00 71.00 116 ARG A N 1
ATOM 967 C CA . ARG A 1 116 ? -5.734 25.932 13.083 1.00 71.00 116 ARG A CA 1
ATOM 968 C C . ARG A 1 116 ? -4.737 25.386 12.058 1.00 71.00 116 ARG A C 1
ATOM 970 O O . ARG A 1 116 ? -3.557 25.712 12.136 1.00 71.00 116 ARG A O 1
ATOM 977 N N . TRP A 1 117 ? -5.202 24.633 11.058 1.00 67.50 117 TRP A N 1
ATOM 978 C CA . TRP A 1 117 ? -4.357 24.159 9.949 1.00 67.50 117 TRP A CA 1
ATOM 979 C C . TRP A 1 117 ? -3.806 25.314 9.106 1.00 67.50 117 TRP A C 1
ATOM 981 O O . TRP A 1 117 ? -2.620 25.322 8.784 1.00 67.50 117 TRP A O 1
ATOM 991 N N . THR A 1 118 ? -4.626 26.326 8.799 1.00 71.44 118 THR A N 1
ATOM 992 C CA . THR A 1 118 ? -4.144 27.540 8.118 1.00 71.44 118 THR A CA 1
ATOM 993 C C . THR A 1 118 ? -3.172 28.345 8.977 1.00 71.44 118 THR A C 1
ATOM 995 O O . THR A 1 118 ? -2.282 28.989 8.435 1.00 71.44 118 THR A O 1
ATOM 998 N N . GLY A 1 119 ? -3.312 28.285 10.306 1.00 66.75 119 GLY A N 1
ATOM 999 C CA . GLY A 1 119 ? -2.354 28.844 11.255 1.00 66.75 119 GLY A CA 1
ATOM 1000 C C . GLY A 1 119 ? -0.987 28.177 11.133 1.00 66.75 119 GLY A C 1
ATOM 1001 O O . GLY A 1 119 ? -0.017 28.868 10.862 1.00 66.75 119 GLY A O 1
ATOM 1002 N N . TYR A 1 120 ? -0.916 26.844 11.210 1.00 64.94 120 TYR A N 1
ATOM 1003 C CA . TYR A 1 120 ? 0.344 26.097 11.059 1.00 64.94 120 TYR A CA 1
ATOM 1004 C C . TYR A 1 120 ? 1.033 26.321 9.705 1.00 64.94 120 TYR A C 1
ATOM 1006 O O . TYR A 1 120 ? 2.254 26.426 9.647 1.00 64.94 120 TYR A O 1
ATOM 1014 N N . LEU A 1 121 ? 0.262 26.432 8.618 1.00 62.06 121 LEU A N 1
ATOM 1015 C CA . LEU A 1 121 ? 0.807 26.737 7.290 1.00 62.06 121 LEU A CA 1
ATOM 1016 C C . LEU A 1 121 ? 1.349 28.171 7.179 1.00 62.06 121 LEU A C 1
ATOM 1018 O O . LEU A 1 121 ? 2.257 28.415 6.392 1.00 62.06 121 LEU A O 1
ATOM 1022 N N . ASN A 1 122 ? 0.807 29.109 7.957 1.00 59.84 122 ASN A N 1
ATOM 1023 C CA . ASN A 1 122 ? 1.266 30.500 7.990 1.00 59.84 122 ASN A CA 1
ATOM 1024 C C . ASN A 1 122 ? 2.390 30.748 9.015 1.00 59.84 122 ASN A C 1
ATOM 1026 O O . ASN A 1 122 ? 3.114 31.737 8.884 1.00 59.84 122 ASN A O 1
ATOM 1030 N N . ASP A 1 123 ? 2.517 29.875 10.017 1.00 60.09 123 ASP A N 1
ATOM 1031 C CA . ASP A 1 123 ? 3.503 29.946 11.106 1.00 60.09 123 ASP A CA 1
ATOM 1032 C C . ASP A 1 123 ? 4.817 29.214 10.766 1.00 60.09 123 ASP A C 1
ATOM 1034 O O . ASP A 1 123 ? 5.862 29.500 11.334 1.00 60.09 123 ASP A O 1
ATOM 1038 N N . GLY A 1 124 ? 4.813 28.333 9.756 1.00 51.16 124 GLY A N 1
ATOM 1039 C CA . GLY A 1 124 ? 6.012 27.695 9.191 1.00 51.16 124 GLY A CA 1
ATOM 1040 C C . GLY A 1 124 ? 6.874 28.626 8.328 1.00 51.16 124 GLY A C 1
ATOM 1041 O O . GLY A 1 124 ? 7.334 28.223 7.261 1.00 51.16 124 GLY A O 1
ATOM 1042 N N . ARG A 1 125 ? 7.064 29.880 8.755 1.00 48.00 125 ARG A N 1
ATOM 1043 C CA . ARG A 1 125 ? 7.785 30.927 8.019 1.00 48.00 125 ARG A CA 1
ATOM 1044 C C . ARG A 1 125 ? 9.292 30.970 8.295 1.00 48.00 125 ARG A C 1
ATOM 1046 O O . ARG A 1 125 ? 9.890 32.028 8.156 1.00 48.00 125 ARG A O 1
ATOM 1053 N N . ASP A 1 126 ? 9.902 29.815 8.551 1.00 47.81 126 ASP A N 1
ATOM 1054 C CA . ASP A 1 126 ? 11.357 29.652 8.532 1.00 47.81 126 ASP A CA 1
ATOM 1055 C C . ASP A 1 126 ? 11.760 28.724 7.370 1.00 47.81 126 ASP A C 1
ATOM 1057 O O . ASP A 1 126 ? 11.948 27.519 7.519 1.00 47.81 126 ASP A O 1
ATOM 1061 N N . GLY A 1 127 ? 11.892 29.312 6.176 1.00 44.09 127 GLY A N 1
ATOM 1062 C CA . GLY A 1 127 ? 12.910 28.876 5.212 1.00 44.09 127 GLY A CA 1
ATOM 1063 C C . GLY A 1 127 ? 12.539 27.920 4.075 1.00 44.09 127 GLY A C 1
ATOM 1064 O O . GLY A 1 127 ? 13.446 27.543 3.337 1.00 44.09 127 GLY A O 1
ATOM 1065 N N . ILE A 1 128 ? 11.273 27.549 3.853 1.00 43.88 128 ILE A N 1
ATOM 1066 C CA . ILE A 1 128 ? 10.890 26.832 2.619 1.00 43.88 128 ILE A CA 1
ATOM 1067 C C . ILE A 1 128 ? 9.733 27.558 1.934 1.00 43.88 128 ILE A C 1
ATOM 1069 O O . ILE A 1 128 ? 8.559 27.261 2.151 1.00 43.88 128 ILE A O 1
ATOM 1073 N N . GLU A 1 129 ? 10.076 28.525 1.083 1.00 35.22 129 GLU A N 1
ATOM 1074 C CA . GLU A 1 129 ? 9.145 29.065 0.094 1.00 35.22 129 GLU A CA 1
ATOM 1075 C C . GLU A 1 129 ? 8.798 27.958 -0.908 1.00 35.22 129 GLU A C 1
ATOM 1077 O O . GLU A 1 129 ? 9.431 27.799 -1.949 1.00 35.22 129 GLU A O 1
ATOM 1082 N N . PHE A 1 130 ? 7.766 27.170 -0.611 1.00 40.50 130 PHE A N 1
ATOM 1083 C CA . PHE A 1 130 ? 7.040 26.509 -1.682 1.00 40.50 130 PHE A CA 1
ATOM 1084 C C . PHE A 1 130 ? 6.270 27.604 -2.424 1.00 40.50 130 PHE A C 1
ATOM 1086 O O . PHE A 1 130 ? 5.451 28.281 -1.793 1.00 40.50 130 PHE A O 1
ATOM 1093 N N . PRO A 1 131 ? 6.472 27.802 -3.740 1.00 37.53 131 PRO A N 1
ATOM 1094 C CA . PRO A 1 131 ? 5.648 28.704 -4.530 1.00 37.53 131 PRO A CA 1
ATOM 1095 C C . PRO A 1 131 ? 4.251 28.088 -4.685 1.00 37.53 131 PRO A C 1
ATOM 1097 O O . PRO A 1 131 ? 3.862 27.601 -5.746 1.00 37.53 131 PRO A O 1
ATOM 1100 N N . VAL A 1 132 ? 3.466 28.086 -3.607 1.00 45.16 132 VAL A N 1
ATOM 1101 C CA . VAL A 1 132 ? 2.052 27.732 -3.638 1.00 45.16 132 VAL A CA 1
ATOM 1102 C C . VAL A 1 132 ? 1.329 28.938 -4.215 1.00 45.16 132 VAL A C 1
ATOM 1104 O O . VAL A 1 132 ? 0.860 29.836 -3.518 1.00 45.16 132 VAL A O 1
ATOM 1107 N N . ASN A 1 133 ? 1.292 28.977 -5.544 1.00 38.88 133 ASN A N 1
ATOM 1108 C CA . ASN A 1 133 ? 0.476 29.902 -6.312 1.00 38.88 133 ASN A CA 1
ATOM 1109 C C . ASN A 1 133 ? -0.953 29.865 -5.735 1.00 38.88 133 ASN A C 1
ATOM 1111 O O . ASN A 1 133 ? -1.560 28.795 -5.667 1.00 38.88 133 ASN A O 1
ATOM 1115 N N . ARG A 1 134 ? -1.488 31.018 -5.301 1.00 42.16 134 ARG A N 1
ATOM 1116 C CA . ARG A 1 134 ? -2.791 31.164 -4.607 1.00 42.16 134 ARG A CA 1
ATOM 1117 C C . ARG A 1 134 ? -3.966 30.452 -5.288 1.00 42.16 134 ARG A C 1
ATOM 1119 O O . ARG A 1 134 ? -4.976 30.200 -4.640 1.00 42.16 134 ARG A O 1
ATOM 1126 N N . LYS A 1 135 ? -3.841 30.109 -6.572 1.00 40.97 135 LYS A N 1
ATOM 1127 C CA . LYS A 1 135 ? -4.816 29.309 -7.323 1.00 40.97 135 LYS A CA 1
ATOM 1128 C C . LYS A 1 135 ? -4.967 27.876 -6.796 1.00 40.97 135 LYS A C 1
ATOM 1130 O O . LYS A 1 135 ? -6.075 27.356 -6.827 1.00 40.97 135 LYS A O 1
ATOM 1135 N N . TYR A 1 136 ? -3.910 27.265 -6.261 1.00 43.09 136 TYR A N 1
ATOM 1136 C CA . TYR A 1 136 ? -3.945 25.870 -5.805 1.00 43.09 136 TYR A CA 1
ATOM 1137 C C . TYR A 1 136 ? -4.622 25.684 -4.441 1.00 43.09 136 TYR A C 1
ATOM 1139 O O . TYR A 1 136 ? -5.139 24.607 -4.161 1.00 43.09 136 TYR A O 1
ATOM 1147 N N . LEU A 1 137 ? -4.701 26.731 -3.611 1.00 43.38 137 LEU A N 1
ATOM 1148 C CA . LEU A 1 137 ? -5.390 26.659 -2.316 1.00 43.38 137 LEU A CA 1
ATOM 1149 C C . LEU A 1 137 ? -6.925 26.712 -2.458 1.00 43.38 137 LEU A C 1
ATOM 1151 O O . LEU A 1 137 ? -7.650 26.285 -1.567 1.00 43.38 137 LEU A O 1
ATOM 1155 N N . VAL A 1 138 ? -7.433 27.207 -3.593 1.00 39.53 138 VAL A N 1
ATOM 1156 C CA . VAL A 1 138 ? -8.877 27.260 -3.891 1.00 39.53 138 VAL A CA 1
ATOM 1157 C C . VAL A 1 138 ? -9.416 25.888 -4.334 1.00 39.53 138 VAL A C 1
ATOM 1159 O O . VAL A 1 138 ? -10.618 25.637 -4.259 1.00 39.53 138 VAL A O 1
ATOM 1162 N N . ILE A 1 139 ? -8.537 24.956 -4.720 1.00 41.84 139 ILE A N 1
ATOM 1163 C CA . ILE A 1 139 ? -8.912 23.632 -5.246 1.00 41.84 139 ILE A CA 1
ATOM 1164 C C . ILE A 1 139 ? -9.524 22.728 -4.159 1.00 41.84 139 ILE A C 1
ATOM 1166 O O . ILE A 1 139 ? -10.323 21.844 -4.466 1.00 41.84 139 ILE A O 1
ATOM 1170 N N . SER A 1 140 ? -9.239 22.978 -2.879 1.00 43.84 140 SER A N 1
ATOM 1171 C CA . SER A 1 140 ? -9.800 22.209 -1.761 1.00 43.84 140 SER A CA 1
ATOM 1172 C C . SER A 1 140 ? -11.128 22.757 -1.210 1.00 43.84 140 SER A C 1
ATOM 1174 O O . SER A 1 140 ? -11.651 22.184 -0.256 1.00 43.84 140 SER A O 1
ATOM 1176 N N . ILE A 1 141 ? -11.693 23.837 -1.784 1.00 49.12 141 ILE A N 1
ATOM 1177 C CA . ILE A 1 141 ? -12.822 24.584 -1.177 1.00 49.12 141 ILE A CA 1
ATOM 1178 C C . ILE A 1 141 ? -14.038 24.785 -2.119 1.00 49.12 141 ILE A C 1
ATOM 1180 O O . ILE A 1 141 ? -15.035 25.373 -1.708 1.00 49.12 141 ILE A O 1
ATOM 1184 N N . LEU A 1 142 ? -14.053 24.268 -3.353 1.00 38.44 142 LEU A N 1
ATOM 1185 C CA . LEU A 1 142 ? -15.238 24.408 -4.226 1.00 38.44 142 LEU A CA 1
ATOM 1186 C C . LEU A 1 142 ? -16.306 23.319 -3.967 1.00 38.44 142 LEU A C 1
ATOM 1188 O O . LEU A 1 142 ? -15.970 22.129 -3.971 1.00 38.44 142 LEU A O 1
ATOM 1192 N N . PRO A 1 143 ? -17.590 23.686 -3.761 1.00 43.66 143 PRO A N 1
ATOM 1193 C CA . PRO A 1 143 ? -18.687 22.729 -3.682 1.00 43.66 143 PRO A CA 1
ATOM 1194 C C . PRO A 1 143 ? -19.106 22.237 -5.081 1.00 43.66 143 PRO A C 1
ATOM 1196 O O . PRO A 1 143 ? -19.013 22.970 -6.057 1.00 43.66 143 PRO A O 1
ATOM 1199 N N . ALA A 1 144 ? -19.614 20.999 -5.119 1.00 47.47 144 ALA A N 1
ATOM 1200 C CA . ALA A 1 144 ? -20.361 20.340 -6.202 1.00 47.47 144 ALA A CA 1
ATOM 1201 C C . ALA A 1 144 ? -19.666 20.131 -7.576 1.00 47.47 144 ALA A C 1
ATOM 1203 O O . ALA A 1 144 ? -19.638 20.988 -8.450 1.00 47.47 144 ALA A O 1
ATOM 1204 N N . GLU A 1 145 ? -19.170 18.899 -7.741 1.00 48.06 145 GLU A N 1
ATOM 1205 C CA . GLU A 1 145 ? -19.180 17.984 -8.908 1.00 48.06 145 GLU A CA 1
ATOM 1206 C C . GLU A 1 145 ? -18.880 18.451 -10.355 1.00 48.06 145 GLU A C 1
ATOM 1208 O O . GLU A 1 145 ? -18.183 17.724 -11.059 1.00 48.06 145 GLU A O 1
ATOM 1213 N N . THR A 1 146 ? -19.304 19.621 -10.834 1.00 50.16 146 THR A N 1
ATOM 1214 C CA . THR A 1 146 ? -19.172 19.994 -12.262 1.00 50.16 146 THR A CA 1
ATOM 1215 C C . THR A 1 146 ? -17.873 20.725 -12.614 1.00 50.16 146 THR A C 1
ATOM 1217 O O . THR A 1 146 ? -17.317 20.503 -13.691 1.00 50.16 146 THR A O 1
ATOM 1220 N N . ASP A 1 147 ? -17.313 21.525 -11.703 1.00 47.47 147 ASP A N 1
ATOM 1221 C CA . ASP A 1 147 ? -16.106 22.318 -12.002 1.00 47.47 147 ASP A CA 1
ATOM 1222 C C . ASP A 1 147 ? -14.796 21.537 -11.825 1.00 47.47 147 ASP A C 1
ATOM 1224 O O . ASP A 1 147 ? -13.806 21.809 -12.510 1.00 47.47 147 ASP A O 1
ATOM 1228 N N . ARG A 1 148 ? -14.787 20.497 -10.977 1.00 47.62 148 ARG A N 1
ATOM 1229 C CA . ARG A 1 148 ? -13.605 19.634 -10.795 1.00 47.62 148 ARG A CA 1
ATOM 1230 C C . ARG A 1 148 ? -13.267 18.835 -12.049 1.00 47.62 148 ARG A C 1
ATOM 1232 O O . ARG A 1 148 ? -12.089 18.677 -12.351 1.00 47.62 148 ARG A O 1
ATOM 1239 N N . VAL A 1 149 ? -14.277 18.374 -12.788 1.00 51.78 149 VAL A N 1
ATOM 1240 C CA . VAL A 1 149 ? -14.084 17.596 -14.022 1.00 51.78 149 VAL A CA 1
ATOM 1241 C C . VAL A 1 149 ? -13.517 18.475 -15.138 1.00 51.78 149 VAL A C 1
ATOM 1243 O O . VAL A 1 149 ? -12.626 18.039 -15.861 1.00 51.78 149 VAL A O 1
ATOM 1246 N N . ASN A 1 150 ? -13.968 19.726 -15.251 1.00 51.16 150 ASN A N 1
ATOM 1247 C CA . ASN A 1 150 ? -13.468 20.656 -16.266 1.00 51.16 150 ASN A CA 1
ATOM 1248 C C . ASN A 1 150 ? -12.044 21.148 -15.965 1.00 51.16 150 ASN A C 1
ATOM 1250 O O . ASN A 1 150 ? -11.251 21.305 -16.894 1.00 51.16 150 ASN A O 1
ATOM 1254 N N . LEU A 1 151 ? -11.688 21.329 -14.688 1.00 48.31 151 LEU A N 1
ATOM 1255 C CA . LEU A 1 151 ? -10.331 21.711 -14.290 1.00 48.31 151 LEU A CA 1
ATOM 1256 C C . LEU A 1 151 ? -9.341 20.544 -14.447 1.00 48.31 151 LEU A C 1
ATOM 1258 O O . LEU A 1 151 ? -8.292 20.724 -15.058 1.00 48.31 151 LEU A O 1
ATOM 1262 N N . TRP A 1 152 ? -9.719 19.328 -14.026 1.00 47.53 152 TRP A N 1
ATOM 1263 C CA . TRP A 1 152 ? -8.929 18.118 -14.295 1.00 47.53 152 TRP A CA 1
ATOM 1264 C C . TRP A 1 152 ? -8.773 17.852 -15.789 1.00 47.53 152 TRP A C 1
ATOM 1266 O O . TRP A 1 152 ? -7.692 17.464 -16.219 1.00 47.53 152 TRP A O 1
ATOM 1276 N N . ARG A 1 153 ? -9.814 18.087 -16.599 1.00 50.06 153 ARG A N 1
ATOM 1277 C CA . ARG A 1 153 ? -9.729 17.969 -18.061 1.00 50.06 153 ARG A CA 1
ATOM 1278 C C . ARG A 1 153 ? -8.714 18.960 -18.632 1.00 50.06 153 ARG A C 1
ATOM 1280 O O . ARG A 1 153 ? -7.921 18.570 -19.476 1.00 50.06 153 ARG A O 1
ATOM 1287 N N .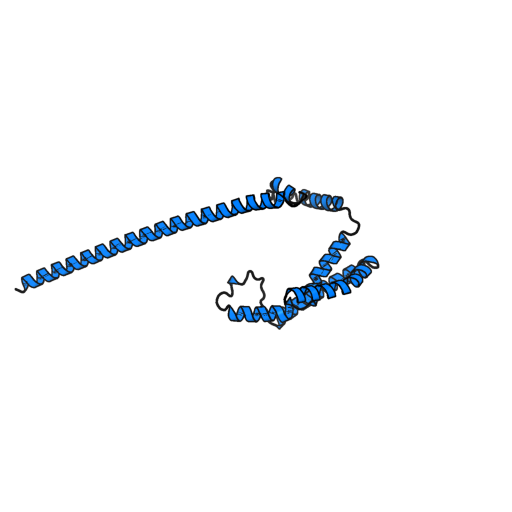 ARG A 1 154 ? -8.684 20.201 -18.138 1.00 53.66 154 ARG A N 1
ATOM 1288 C CA . ARG A 1 154 ? -7.764 21.247 -18.612 1.00 53.66 154 ARG A CA 1
ATOM 1289 C C . ARG A 1 154 ? -6.307 21.000 -18.202 1.00 53.66 154 ARG A C 1
ATOM 1291 O O . ARG A 1 154 ? -5.415 21.200 -19.022 1.00 53.66 154 ARG A O 1
ATOM 1298 N N . ASP A 1 155 ? -6.076 20.515 -16.984 1.00 54.84 155 ASP A N 1
ATOM 1299 C CA . ASP A 1 155 ? -4.732 20.188 -16.487 1.00 54.84 155 ASP A CA 1
ATOM 1300 C C . ASP A 1 155 ? -4.204 18.873 -17.082 1.00 54.84 155 ASP A C 1
ATOM 1302 O O . ASP A 1 155 ? -3.034 18.784 -17.456 1.00 54.84 155 ASP A O 1
ATOM 1306 N N . SER A 1 156 ? -5.077 17.877 -17.275 1.00 54.88 156 SER A N 1
ATOM 1307 C CA . SER A 1 156 ? -4.723 16.641 -17.986 1.00 54.88 156 SER A CA 1
ATOM 1308 C C . SER A 1 156 ? -4.389 16.930 -19.444 1.00 54.88 156 SER A C 1
ATOM 1310 O O . SER A 1 156 ? -3.412 16.394 -19.951 1.00 54.88 156 SER A O 1
ATOM 1312 N N . SER A 1 157 ? -5.135 17.821 -20.109 1.00 59.25 157 SER A N 1
ATOM 1313 C CA . SER A 1 157 ? -4.800 18.267 -21.464 1.00 59.25 157 SER A CA 1
ATOM 1314 C C . SER A 1 157 ? -3.411 18.900 -21.524 1.00 59.25 157 SER A C 1
ATOM 1316 O O . SER A 1 157 ? -2.655 18.572 -22.424 1.00 59.25 157 SER A O 1
ATOM 1318 N N . PHE A 1 158 ? -3.017 19.726 -20.550 1.00 62.81 158 PHE A N 1
ATOM 1319 C CA . PHE A 1 158 ? -1.676 20.321 -20.540 1.00 62.81 158 PHE A CA 1
ATOM 1320 C C . PHE A 1 158 ? -0.555 19.282 -20.356 1.00 62.81 158 PHE A C 1
ATOM 1322 O O . PHE A 1 158 ? 0.465 19.345 -21.040 1.00 62.81 158 PHE A O 1
ATOM 1329 N N . ILE A 1 159 ? -0.745 18.295 -19.472 1.00 63.91 159 ILE A N 1
ATOM 1330 C CA . ILE A 1 159 ? 0.233 17.210 -19.283 1.00 63.91 159 ILE A CA 1
ATOM 1331 C C . ILE A 1 159 ? 0.307 16.305 -20.521 1.00 63.91 159 ILE A C 1
ATOM 1333 O O . ILE A 1 159 ? 1.403 15.924 -20.933 1.00 63.91 159 ILE A O 1
ATOM 1337 N N . ILE A 1 160 ? -0.834 16.009 -21.145 1.00 66.44 160 ILE A N 1
ATOM 1338 C CA . ILE A 1 160 ? -0.905 15.215 -22.376 1.00 66.44 160 ILE A CA 1
ATOM 1339 C C . ILE A 1 160 ? -0.216 15.951 -23.532 1.00 66.44 160 ILE A C 1
ATOM 1341 O O . ILE A 1 160 ? 0.582 15.341 -24.235 1.00 66.44 160 ILE A O 1
ATOM 1345 N N . GLU A 1 161 ? -0.437 17.256 -23.697 1.00 71.06 161 GLU A N 1
ATOM 1346 C CA . GLU A 1 161 ? 0.232 18.074 -24.721 1.00 71.06 161 GLU A CA 1
ATOM 1347 C C . GLU A 1 161 ? 1.757 18.097 -24.533 1.00 71.06 161 GLU A C 1
ATOM 1349 O O . GLU A 1 161 ? 2.510 17.927 -25.491 1.00 71.06 161 GLU A O 1
ATOM 1354 N N . LEU A 1 162 ? 2.240 18.212 -23.290 1.00 73.44 162 LEU A N 1
ATOM 1355 C CA . LEU A 1 162 ? 3.675 18.124 -22.997 1.00 73.44 162 LEU A CA 1
ATOM 1356 C C . LEU A 1 162 ? 4.257 16.741 -23.321 1.00 73.44 162 LEU A C 1
ATOM 1358 O O . LEU A 1 162 ? 5.375 16.646 -23.835 1.00 73.44 162 LEU A O 1
ATOM 1362 N N . GLN A 1 163 ? 3.513 15.666 -23.047 1.00 70.69 163 GLN A N 1
ATOM 1363 C CA . GLN A 1 163 ? 3.926 14.312 -23.420 1.00 70.69 163 GLN A CA 1
ATOM 1364 C C . GLN A 1 163 ? 3.927 14.115 -24.939 1.00 70.69 163 GLN A C 1
ATOM 1366 O O . GLN A 1 163 ? 4.882 13.551 -25.469 1.00 70.69 163 GLN A O 1
ATOM 1371 N N . ILE A 1 164 ? 2.919 14.622 -25.652 1.00 80.38 164 ILE A N 1
ATOM 1372 C CA . ILE A 1 164 ? 2.844 14.563 -27.117 1.00 80.38 164 ILE A CA 1
ATOM 1373 C C . ILE A 1 164 ? 4.013 15.327 -27.743 1.00 80.38 164 ILE A C 1
ATOM 1375 O O . ILE A 1 164 ? 4.683 14.784 -28.620 1.00 80.38 164 ILE A O 1
ATOM 1379 N N . ALA A 1 165 ? 4.321 16.530 -27.255 1.00 80.62 165 ALA A N 1
ATOM 1380 C CA . ALA A 1 165 ? 5.452 17.321 -27.736 1.00 80.62 165 ALA A CA 1
ATOM 1381 C C . ALA A 1 165 ? 6.797 16.605 -27.511 1.00 80.62 165 ALA A C 1
ATOM 1383 O O . ALA A 1 165 ? 7.668 16.613 -28.384 1.00 80.62 165 ALA A O 1
ATOM 1384 N N . ARG A 1 166 ? 6.963 15.928 -26.365 1.00 85.88 166 ARG A N 1
ATOM 1385 C CA . ARG A 1 166 ? 8.152 15.107 -26.093 1.00 85.88 166 ARG A CA 1
ATOM 1386 C C . ARG A 1 166 ? 8.256 13.922 -27.056 1.00 85.88 166 ARG A C 1
ATOM 1388 O O . ARG A 1 166 ? 9.317 13.713 -27.636 1.00 85.88 166 ARG A O 1
ATOM 1395 N N . ILE A 1 167 ? 7.155 13.203 -27.273 1.00 82.88 167 ILE A N 1
ATOM 1396 C CA . ILE A 1 167 ? 7.096 12.057 -28.192 1.00 82.88 167 ILE A CA 1
ATOM 1397 C C . ILE A 1 167 ? 7.367 12.496 -29.637 1.00 82.88 167 ILE A C 1
ATOM 1399 O O . ILE A 1 167 ? 8.059 11.796 -30.372 1.00 82.88 167 ILE A O 1
ATOM 1403 N N . GLN A 1 168 ? 6.857 13.654 -30.064 1.00 88.44 168 GLN A N 1
ATOM 1404 C CA . GLN A 1 168 ? 7.133 14.202 -31.396 1.00 88.44 168 GLN A CA 1
ATOM 1405 C C . GLN A 1 168 ? 8.618 14.515 -31.578 1.00 88.44 168 GLN A C 1
ATOM 1407 O O . GLN A 1 168 ? 9.204 14.121 -32.584 1.00 88.44 168 GLN A O 1
ATOM 1412 N N . LYS A 1 169 ? 9.249 15.134 -30.576 1.00 92.00 169 LYS A N 1
ATOM 1413 C CA . LYS A 1 169 ? 10.683 15.436 -30.613 1.00 92.00 169 LYS A CA 1
ATOM 1414 C C . LYS A 1 169 ? 11.544 14.169 -30.680 1.00 92.00 169 LYS A C 1
ATOM 1416 O O . LYS A 1 169 ? 12.507 14.123 -31.439 1.00 92.00 169 LYS A O 1
ATOM 1421 N N . GLU A 1 170 ? 11.182 13.136 -29.920 1.00 89.25 170 GLU A N 1
ATOM 1422 C CA . GLU A 1 170 ? 11.863 11.836 -29.962 1.00 89.25 170 GLU A CA 1
ATOM 1423 C C . GLU A 1 170 ? 11.676 11.146 -31.326 1.00 89.25 170 GLU A C 1
ATOM 1425 O O . GLU A 1 170 ? 12.639 10.624 -31.885 1.00 89.25 170 GLU A O 1
ATOM 1430 N N . LYS A 1 171 ? 10.479 11.216 -31.927 1.00 90.94 171 LYS A N 1
ATOM 1431 C CA . LYS A 1 171 ? 10.230 10.688 -33.281 1.00 90.94 171 LYS A CA 1
ATOM 1432 C C . LYS A 1 171 ? 11.067 11.380 -34.353 1.00 90.94 171 LYS A C 1
ATOM 1434 O O . LYS A 1 171 ? 11.648 10.693 -35.187 1.00 90.94 171 LYS A O 1
ATOM 1439 N N . GLU A 1 172 ? 11.156 12.709 -34.326 1.00 93.12 172 GLU A N 1
ATOM 1440 C CA . GLU A 1 172 ? 11.980 13.462 -35.282 1.00 93.12 172 GLU A CA 1
ATOM 1441 C C . GLU A 1 172 ? 13.465 13.106 -35.168 1.00 93.12 172 GLU A C 1
ATOM 1443 O O . GLU A 1 172 ? 14.173 13.042 -36.175 1.00 93.12 172 GLU A O 1
ATOM 1448 N N . GLN A 1 173 ? 13.944 12.862 -33.946 1.00 93.62 173 GLN A N 1
ATOM 1449 C CA . GLN A 1 173 ? 15.321 12.442 -33.717 1.00 93.62 173 GLN A CA 1
ATOM 1450 C C . GLN A 1 173 ? 15.577 11.037 -34.275 1.00 93.62 173 GLN A C 1
ATOM 1452 O O . GLN A 1 173 ? 16.530 10.850 -35.031 1.00 93.62 173 GLN A O 1
ATOM 1457 N N . ILE A 1 174 ? 14.686 10.085 -33.990 1.00 91.00 174 ILE A N 1
ATOM 1458 C CA . ILE A 1 174 ? 14.776 8.719 -34.521 1.00 91.00 174 ILE A CA 1
ATOM 1459 C C . ILE A 1 174 ? 14.729 8.728 -36.054 1.00 91.00 174 ILE A C 1
ATOM 1461 O O . ILE A 1 174 ? 15.488 8.013 -36.704 1.00 91.00 174 ILE A O 1
ATOM 1465 N N . GLU A 1 175 ? 13.873 9.551 -36.662 1.00 94.12 175 GLU A N 1
ATOM 1466 C CA . GLU A 1 175 ? 13.772 9.627 -38.120 1.00 94.12 175 GLU A CA 1
ATOM 1467 C C . GLU A 1 175 ? 15.048 10.194 -38.763 1.00 94.12 175 GLU A C 1
ATOM 1469 O O . GLU A 1 175 ? 15.486 9.702 -39.806 1.00 94.12 175 GLU A O 1
ATOM 1474 N N . LYS A 1 176 ? 15.691 11.187 -38.133 1.00 95.44 176 LYS A N 1
ATOM 1475 C CA . LYS A 1 176 ? 16.997 11.695 -38.583 1.00 95.44 176 LYS A CA 1
ATOM 1476 C C . LYS A 1 176 ? 18.076 10.619 -38.507 1.00 95.44 176 LYS A C 1
ATOM 1478 O O . LYS A 1 176 ? 18.775 10.410 -39.496 1.00 95.44 176 LYS A O 1
ATOM 1483 N N . GLU A 1 177 ? 18.158 9.898 -37.392 1.00 94.25 177 GLU A N 1
ATOM 1484 C CA . GLU A 1 177 ? 19.122 8.805 -37.215 1.00 94.25 177 GLU A CA 1
ATOM 1485 C C . GLU A 1 177 ? 18.917 7.694 -38.259 1.00 94.25 177 GLU A C 1
ATOM 1487 O O . GLU A 1 177 ? 19.877 7.215 -38.864 1.00 94.25 177 GLU A O 1
ATOM 1492 N N . GLN A 1 178 ? 17.665 7.330 -38.556 1.00 92.44 178 GLN A N 1
ATOM 1493 C CA . GLN A 1 178 ? 17.349 6.351 -39.603 1.00 92.44 178 GLN A CA 1
ATOM 1494 C C . GLN A 1 178 ? 17.786 6.827 -40.995 1.00 92.44 178 GLN A C 1
ATOM 1496 O O . GLN A 1 178 ? 18.384 6.059 -41.750 1.00 92.44 178 GLN A O 1
ATOM 1501 N N . ARG A 1 179 ? 17.544 8.098 -41.341 1.00 93.69 179 ARG A N 1
ATOM 1502 C CA . ARG A 1 179 ? 17.980 8.669 -42.629 1.00 93.69 179 ARG A CA 1
ATOM 1503 C C . ARG A 1 179 ? 19.502 8.681 -42.762 1.00 93.69 179 ARG A C 1
ATOM 1505 O O . ARG A 1 179 ? 20.019 8.367 -43.834 1.00 93.69 179 ARG A O 1
ATOM 1512 N N . GLU A 1 180 ? 20.220 9.000 -41.690 1.00 95.12 180 GLU A N 1
ATOM 1513 C CA . GLU A 1 180 ? 21.686 8.965 -41.673 1.00 95.12 180 GLU A CA 1
ATOM 1514 C C . GLU A 1 180 ? 22.229 7.541 -41.838 1.00 95.12 180 GLU A C 1
ATOM 1516 O O . GLU A 1 180 ? 23.167 7.326 -42.608 1.00 95.12 180 GLU A O 1
ATOM 1521 N N . LEU A 1 181 ? 21.608 6.553 -41.188 1.00 94.50 181 LEU A N 1
ATOM 1522 C CA . LEU A 1 181 ? 21.974 5.144 -41.342 1.00 94.50 181 LEU A CA 1
ATOM 1523 C C . LEU A 1 181 ? 21.751 4.637 -42.770 1.00 94.50 181 LEU A C 1
ATOM 1525 O O . LEU A 1 181 ? 22.613 3.941 -43.307 1.00 94.50 181 LEU A O 1
ATOM 1529 N N . VAL A 1 182 ? 20.632 4.998 -43.403 1.00 95.62 182 VAL A N 1
ATOM 1530 C CA . VAL A 1 182 ? 20.361 4.641 -44.806 1.00 95.62 182 VAL A CA 1
ATOM 1531 C C . VAL A 1 182 ? 21.389 5.289 -45.732 1.00 95.62 182 VAL A C 1
ATOM 1533 O O . VAL A 1 182 ? 22.016 4.595 -46.529 1.00 95.62 182 VAL A O 1
ATOM 1536 N N . ALA A 1 183 ? 21.653 6.589 -45.570 1.00 94.19 183 ALA A N 1
ATOM 1537 C CA . ALA A 1 183 ? 22.652 7.294 -46.372 1.00 94.19 183 ALA A CA 1
ATOM 1538 C C . ALA A 1 183 ? 24.065 6.711 -46.197 1.00 94.19 183 ALA A C 1
ATOM 1540 O O . ALA A 1 183 ? 24.851 6.682 -47.146 1.00 94.19 183 ALA A O 1
ATOM 1541 N N . ARG A 1 184 ? 24.403 6.232 -44.994 1.00 94.38 184 ARG A N 1
ATOM 1542 C CA . ARG A 1 184 ? 25.673 5.552 -44.730 1.00 94.38 184 ARG A CA 1
ATOM 1543 C C . ARG A 1 184 ? 25.755 4.205 -45.446 1.00 94.38 184 ARG A C 1
ATOM 1545 O O . ARG A 1 184 ? 26.758 3.954 -46.108 1.00 94.38 184 ARG A O 1
ATOM 1552 N N . LYS A 1 185 ? 24.704 3.382 -45.378 1.00 94.88 185 LYS A N 1
ATOM 1553 C CA . LYS A 1 185 ? 24.653 2.092 -46.087 1.00 94.88 185 LYS A CA 1
ATOM 1554 C C . LYS A 1 185 ? 24.783 2.262 -47.599 1.00 94.88 185 LYS A C 1
ATOM 1556 O O . LYS A 1 185 ? 25.579 1.567 -48.216 1.00 94.88 185 LYS A O 1
ATOM 1561 N N . GLU A 1 186 ? 24.100 3.245 -48.184 1.00 94.44 186 GLU A N 1
ATOM 1562 C CA . GLU A 1 186 ? 24.224 3.531 -49.619 1.00 94.44 186 GLU A CA 1
ATOM 1563 C C . GLU A 1 186 ? 25.646 3.951 -50.028 1.00 94.44 186 GLU A C 1
ATOM 1565 O O . GLU A 1 186 ? 26.094 3.650 -51.136 1.00 94.44 186 GLU A O 1
ATOM 1570 N N . ARG A 1 187 ? 26.372 4.671 -49.160 1.00 93.56 187 ARG A N 1
ATOM 1571 C CA . ARG A 1 187 ? 27.782 5.018 -49.408 1.00 93.56 187 ARG A CA 1
ATOM 1572 C C . ARG A 1 187 ? 28.669 3.781 -49.355 1.00 93.56 187 ARG A C 1
ATOM 1574 O O . ARG A 1 187 ? 29.477 3.591 -50.258 1.00 93.56 187 ARG A O 1
ATOM 1581 N N . GLU A 1 188 ? 28.481 2.938 -48.344 1.00 94.12 188 GLU A N 1
ATOM 1582 C CA . GLU A 1 188 ? 29.227 1.686 -48.184 1.00 94.12 188 GLU A CA 1
ATOM 1583 C C . GLU A 1 188 ? 28.983 0.733 -49.373 1.00 94.12 188 GLU A C 1
ATOM 1585 O O . GLU A 1 188 ? 29.937 0.176 -49.917 1.00 94.12 188 GLU A O 1
ATOM 1590 N N . GLU A 1 189 ? 27.744 0.620 -49.863 1.00 94.06 189 GLU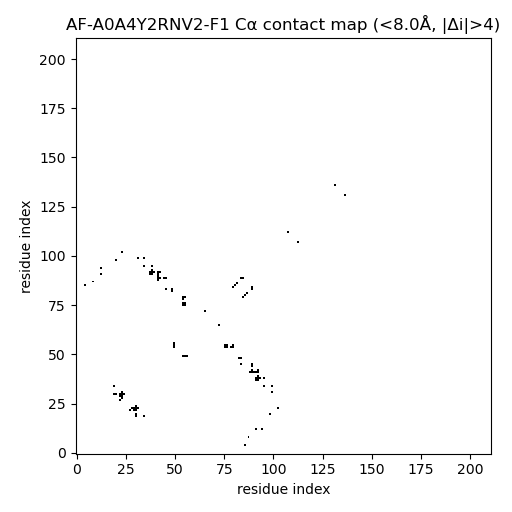 A N 1
ATOM 1591 C CA . GLU A 1 189 ? 27.410 -0.166 -51.061 1.00 94.06 189 GLU A CA 1
ATOM 1592 C C . GLU A 1 189 ? 28.053 0.396 -52.336 1.00 94.06 189 GLU A C 1
ATOM 1594 O O . GLU A 1 189 ? 28.604 -0.358 -53.142 1.00 94.06 189 GLU A O 1
ATOM 1599 N N . LYS A 1 190 ? 28.046 1.724 -52.524 1.00 93.56 190 LYS A N 1
ATOM 1600 C CA . LYS A 1 190 ? 28.713 2.366 -53.672 1.00 93.56 190 LYS A CA 1
ATOM 1601 C C . LYS A 1 190 ? 30.226 2.161 -53.642 1.00 93.56 190 LYS A C 1
ATOM 1603 O O . LYS A 1 190 ? 30.826 1.929 -54.692 1.00 93.56 190 LYS A O 1
ATOM 1608 N N . GLU A 1 191 ? 30.844 2.224 -52.466 1.00 93.44 191 GLU A N 1
ATOM 1609 C CA . GLU A 1 191 ? 32.269 1.933 -52.298 1.00 93.44 191 GLU A CA 1
ATOM 1610 C C . GLU A 1 191 ? 32.594 0.463 -52.578 1.00 93.44 191 GLU A C 1
ATOM 1612 O O . GLU A 1 191 ? 33.604 0.172 -53.224 1.00 93.44 191 GLU A O 1
ATOM 1617 N N . LEU A 1 192 ? 31.740 -0.465 -52.135 1.00 93.25 192 LEU A N 1
ATOM 1618 C CA . LEU A 1 192 ? 31.893 -1.891 -52.417 1.00 93.25 192 LEU A CA 1
ATOM 1619 C C . LEU A 1 192 ? 31.808 -2.162 -53.927 1.00 93.25 192 LEU A C 1
ATOM 1621 O O . LEU A 1 192 ? 32.715 -2.776 -54.489 1.00 93.25 192 LEU A O 1
ATOM 1625 N N . ALA A 1 193 ? 30.790 -1.615 -54.596 1.00 92.00 193 ALA A N 1
ATOM 1626 C CA . ALA A 1 193 ? 30.606 -1.749 -56.040 1.00 92.00 193 ALA A CA 1
ATOM 1627 C C . ALA A 1 193 ? 31.762 -1.120 -56.841 1.00 92.00 193 ALA A C 1
ATOM 1629 O O . ALA A 1 193 ? 32.174 -1.646 -57.877 1.00 92.00 193 ALA A O 1
ATOM 1630 N N . ALA A 1 194 ? 32.328 -0.002 -56.371 1.00 92.88 194 ALA A N 1
ATOM 1631 C CA . ALA A 1 194 ? 33.508 0.604 -56.986 1.00 92.88 194 ALA A CA 1
ATOM 1632 C C . ALA A 1 194 ? 34.749 -0.296 -56.854 1.00 92.88 194 ALA A C 1
ATOM 1634 O O . ALA A 1 194 ? 35.472 -0.489 -57.834 1.00 92.88 194 ALA A O 1
ATOM 1635 N N . LYS A 1 195 ? 34.965 -0.894 -55.673 1.00 93.44 195 LYS A N 1
ATOM 1636 C CA . LYS A 1 195 ? 36.059 -1.848 -55.431 1.00 93.44 195 LYS A CA 1
ATOM 1637 C C . LYS A 1 195 ? 35.912 -3.117 -56.270 1.00 93.44 195 LYS A C 1
ATOM 1639 O O . LYS A 1 195 ? 36.916 -3.625 -56.764 1.00 93.44 195 LYS A O 1
ATOM 1644 N N . GLU A 1 196 ? 34.697 -3.629 -56.457 1.00 92.12 196 GLU A N 1
ATOM 1645 C CA . GLU A 1 196 ? 34.441 -4.780 -57.335 1.00 92.12 196 GLU A CA 1
ATOM 1646 C C . GLU A 1 196 ? 34.754 -4.464 -58.798 1.00 92.12 196 GLU A C 1
ATOM 1648 O O . GLU A 1 196 ? 35.533 -5.186 -59.418 1.00 92.12 196 GLU A O 1
ATOM 1653 N N . ARG A 1 197 ? 34.282 -3.325 -59.319 1.00 90.25 197 ARG A N 1
ATOM 1654 C CA . ARG A 1 197 ? 34.622 -2.875 -60.682 1.00 90.25 197 ARG A CA 1
ATOM 1655 C C . ARG A 1 197 ? 36.126 -2.687 -60.882 1.00 90.25 197 ARG A C 1
ATOM 1657 O O . ARG A 1 197 ? 36.648 -2.950 -61.963 1.00 90.25 197 ARG A O 1
ATOM 1664 N N . GLU A 1 198 ? 36.843 -2.214 -59.864 1.00 91.25 198 GLU A N 1
ATOM 1665 C CA . GLU A 1 198 ? 38.302 -2.098 -59.924 1.00 91.25 198 GLU A CA 1
ATOM 1666 C C . GLU A 1 198 ? 38.984 -3.476 -59.959 1.00 91.25 198 GLU A C 1
ATOM 1668 O O . GLU A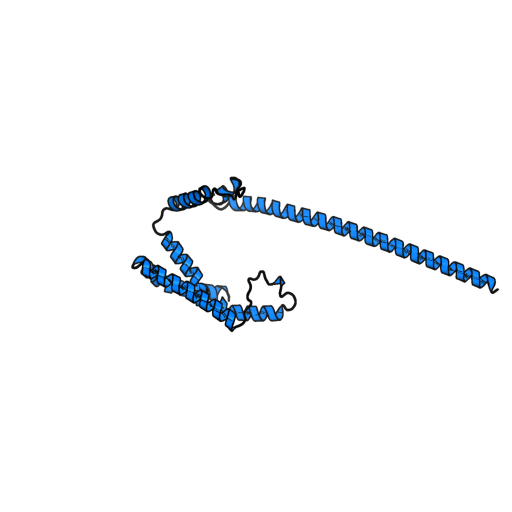 1 198 ? 39.923 -3.675 -60.733 1.00 91.25 198 GLU A O 1
ATOM 1673 N N . LYS A 1 199 ? 38.498 -4.446 -59.171 1.00 91.44 199 LYS A N 1
ATOM 1674 C CA . LYS A 1 199 ? 38.983 -5.835 -59.210 1.00 91.44 199 LYS A CA 1
ATOM 1675 C C . LYS A 1 199 ? 38.745 -6.478 -60.576 1.00 91.44 199 LYS A C 1
ATOM 1677 O O . LYS A 1 199 ? 39.676 -7.066 -61.118 1.00 91.44 199 LYS A O 1
ATOM 1682 N N . GLU A 1 200 ? 37.557 -6.317 -61.155 1.00 89.44 200 GLU A N 1
ATOM 1683 C CA . GLU A 1 200 ? 37.227 -6.823 -62.496 1.00 89.44 200 GLU A CA 1
ATOM 1684 C C . GLU A 1 200 ? 38.131 -6.213 -63.574 1.00 89.44 200 GLU A C 1
ATOM 1686 O O . GLU A 1 200 ? 38.659 -6.931 -64.420 1.00 89.44 200 GLU A O 1
ATOM 1691 N N . ARG A 1 201 ? 38.395 -4.899 -63.512 1.00 87.12 201 ARG A N 1
ATOM 1692 C CA . ARG A 1 201 ? 39.343 -4.234 -64.426 1.00 87.12 201 ARG A CA 1
ATOM 1693 C C . ARG A 1 201 ? 40.758 -4.792 -64.304 1.00 87.12 201 ARG A C 1
ATOM 1695 O O . ARG A 1 201 ? 41.414 -4.998 -65.321 1.00 87.12 201 ARG A O 1
ATOM 1702 N N . LYS A 1 202 ? 41.232 -5.039 -63.078 1.00 87.44 202 LYS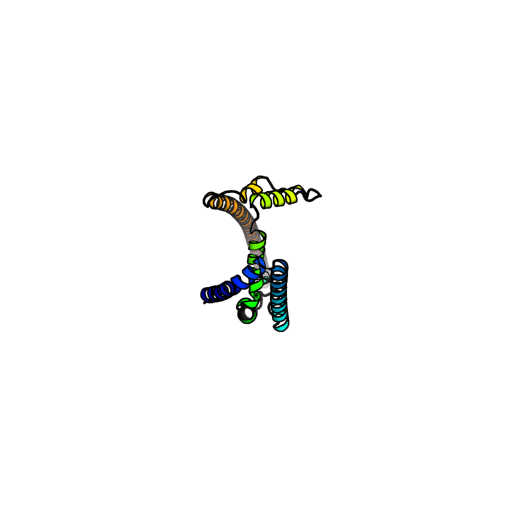 A N 1
ATOM 1703 C CA . LYS A 1 202 ? 42.555 -5.639 -62.836 1.00 87.44 202 LYS A CA 1
ATOM 1704 C C . LYS A 1 202 ? 42.625 -7.085 -63.332 1.00 87.44 202 LYS A C 1
ATOM 1706 O O . LYS A 1 202 ? 43.662 -7.482 -63.852 1.00 87.44 202 LYS A O 1
ATOM 1711 N N . LEU A 1 203 ? 41.541 -7.852 -63.205 1.00 84.69 203 LEU A N 1
ATOM 1712 C CA . LEU A 1 203 ? 41.453 -9.219 -63.722 1.00 84.69 203 LEU A CA 1
ATOM 1713 C C . LEU A 1 203 ? 41.487 -9.238 -65.260 1.00 84.69 203 LEU A C 1
ATOM 1715 O O . LEU A 1 203 ? 42.300 -9.946 -65.843 1.00 84.69 203 LEU A O 1
ATOM 1719 N N . ALA A 1 204 ? 40.692 -8.383 -65.910 1.00 82.19 204 ALA A N 1
ATOM 1720 C CA . ALA A 1 204 ? 40.652 -8.261 -67.368 1.00 82.19 204 ALA A CA 1
ATOM 1721 C C . ALA A 1 204 ? 41.965 -7.729 -67.978 1.00 82.19 204 ALA A C 1
ATOM 1723 O O . ALA A 1 204 ? 42.275 -8.027 -69.129 1.00 82.19 204 ALA A O 1
ATOM 1724 N N . ALA A 1 205 ? 42.734 -6.924 -67.234 1.00 81.31 205 ALA A N 1
ATOM 1725 C CA . ALA A 1 205 ? 44.069 -6.493 -67.651 1.00 81.31 205 ALA A CA 1
ATOM 1726 C C . ALA A 1 205 ? 45.075 -7.655 -67.624 1.00 81.31 205 ALA A C 1
ATOM 1728 O O . ALA A 1 205 ? 45.807 -7.828 -68.592 1.00 81.31 205 ALA A O 1
ATOM 1729 N N . LYS A 1 206 ? 45.049 -8.493 -66.577 1.00 78.56 206 LYS A N 1
ATOM 1730 C CA . LYS A 1 206 ? 45.898 -9.694 -66.492 1.00 78.56 206 LYS A CA 1
ATOM 1731 C C . LYS A 1 206 ? 45.595 -10.709 -67.597 1.00 78.56 206 LYS A C 1
ATOM 1733 O O . LYS A 1 206 ? 46.513 -11.188 -68.244 1.00 78.56 206 LYS A O 1
ATOM 1738 N N . GLU A 1 207 ? 44.320 -10.960 -67.900 1.00 76.56 207 GLU A N 1
ATOM 1739 C CA . GLU A 1 207 ? 43.936 -11.864 -69.002 1.00 76.56 207 GLU A CA 1
ATOM 1740 C C . GLU A 1 207 ? 44.376 -11.378 -70.395 1.00 76.56 207 GLU A C 1
ATOM 1742 O O . GLU A 1 207 ? 44.436 -12.174 -71.333 1.00 76.56 207 GLU A O 1
ATOM 1747 N N . LYS A 1 208 ? 44.651 -10.077 -70.557 1.00 73.12 208 LYS A N 1
ATOM 1748 C CA . LYS A 1 208 ? 45.215 -9.511 -71.791 1.00 73.12 208 LYS A CA 1
ATOM 1749 C C . LYS A 1 208 ? 46.741 -9.563 -71.844 1.00 73.12 208 LYS A C 1
ATOM 1751 O O . LYS A 1 208 ? 47.273 -9.456 -72.937 1.00 73.12 208 LYS A O 1
ATOM 1756 N N . GLU A 1 209 ? 47.422 -9.678 -70.706 1.00 70.06 209 GLU A N 1
ATOM 1757 C CA . GLU A 1 209 ? 48.880 -9.861 -70.648 1.00 70.06 209 GLU A CA 1
ATOM 1758 C C . GLU A 1 209 ? 49.281 -11.335 -70.838 1.00 70.06 209 GLU A C 1
ATOM 1760 O O . GLU A 1 209 ? 50.364 -11.603 -71.347 1.00 70.06 209 GLU A O 1
ATOM 1765 N N . ASP A 1 210 ? 48.397 -12.280 -70.494 1.00 64.56 210 ASP A N 1
ATOM 1766 C CA . ASP A 1 210 ? 48.626 -13.729 -70.633 1.00 64.56 210 ASP A CA 1
ATOM 1767 C C . ASP A 1 210 ? 48.267 -14.308 -72.029 1.00 64.56 210 ASP A C 1
ATOM 1769 O O . ASP A 1 210 ? 48.453 -15.505 -72.263 1.00 64.56 210 ASP A O 1
ATOM 1773 N N . LYS A 1 211 ? 47.743 -13.494 -72.959 1.00 55.03 211 LYS A N 1
ATOM 1774 C CA . LYS A 1 211 ? 47.409 -13.872 -74.352 1.00 55.03 211 LYS A CA 1
ATOM 1775 C C . LYS A 1 211 ? 48.351 -13.224 -75.355 1.00 55.03 211 LYS A C 1
ATOM 1777 O O . LYS A 1 211 ? 48.728 -13.930 -76.317 1.00 55.03 211 LYS A O 1
#

Organism: Araneus ventricosus (NCBI:txid182803)

InterPro domains:
  IPR037239 Oxysterol-binding protein superfamily [SSF144000] (142-191)
  IPR052728 Oxygen and lipid transport regulator [PTHR11161] (2-106)

Mean predicted aligned error: 17.85 Å

Secondary structure (DSSP, 8-state):
-HHHHHHHHHHHHHHHHHHHHHHHHH-HHHHHHHHHHHHHHHHHHHHHHHHHHT---S-GGGGGGGTT-HHHHHHHHHHHIIIIIT-GGGTHHHHHHHHHHHHHHTT--HHHHHHHHHHHHHH--SS------TTGGGGGS--STHHHHHHHHHHHHHHHHHHHHHHHHHHHHHHHHHHHHHHHHHHHHHHHHHHHHHHHHHHHHHHHH--

Radius of gyration: 34.03 Å; Cα contacts (8 Å, |Δi|>4): 57; chains: 1; bounding box: 69×48×103 Å

pLDDT: mean 75.08, std 16.39, range [35.22, 95.62]

Sequence (211 aa):
MALCWHLAAEMQFYVVSPIFLLSLLRWQRFGYSLASSIIILSGLTSFLITKRCNLIYGSFVQLDLYNDDLETFMDRFWMYCDKLYNKPYTRISSYLMGVLLGYHFYGKDFKDIRNRWTGYLNDGRDGIEFPVNRKYLVISILPAETDRVNLWRRDSSFIIELQIARIQKEKEQIEKEQRELVARKEREEKELAAKEREKERKLAAKEKEDK